Protein AF-A0A3D9ZGA4-F1 (afdb_monomer)

Foldseek 3Di:
DDDDDDDDDDDDDDDDDDDDDDDPDDDPDDPPDDDPDDQDAAELDEEEDEPPDFAQLSSLVVLQVCLVVLGWYKYKYWYADPVGFIKIWMWTAHSNSKIKIWIQCCRPPPDPVFIKIKIFADWDDDPSGDTDGPDIDDIDTDPDDPDPPDDPDDDDDDPDPDPDPPPPPDDDDDDDDD

Structure (mmCIF, N/CA/C/O backbone):
data_AF-A0A3D9ZGA4-F1
#
_entry.id   AF-A0A3D9ZGA4-F1
#
loop_
_atom_site.group_PDB
_atom_site.id
_atom_site.type_symbol
_atom_site.label_atom_id
_atom_site.label_alt_id
_atom_site.label_comp_id
_atom_site.label_asym_id
_atom_site.label_entity_id
_atom_site.label_seq_id
_atom_site.pdbx_PDB_ins_code
_atom_site.Cartn_x
_atom_site.Cartn_y
_atom_site.Cartn_z
_atom_site.occupancy
_atom_site.B_iso_or_equiv
_atom_site.auth_seq_id
_atom_site.auth_comp_id
_atom_site.auth_asym_id
_atom_site.auth_atom_id
_atom_site.pdbx_PDB_model_num
ATOM 1 N N . MET A 1 1 ? 43.693 -78.712 39.255 1.00 42.22 1 MET A N 1
ATOM 2 C CA . MET A 1 1 ? 44.056 -78.994 40.659 1.00 42.22 1 MET A CA 1
ATOM 3 C C . MET A 1 1 ? 43.233 -78.054 41.524 1.00 42.22 1 MET A C 1
ATOM 5 O O . MET A 1 1 ? 43.336 -76.850 41.346 1.00 42.22 1 MET A O 1
ATOM 9 N N . ARG A 1 2 ? 42.317 -78.601 42.332 1.00 57.28 2 ARG A N 1
ATOM 10 C CA . ARG A 1 2 ? 41.551 -77.849 43.341 1.00 57.28 2 ARG A CA 1
ATOM 11 C C . ARG A 1 2 ? 42.511 -77.490 44.474 1.00 57.28 2 ARG A C 1
ATOM 13 O O . ARG A 1 2 ? 43.323 -78.345 44.807 1.00 57.28 2 ARG A O 1
ATOM 20 N N . ASN A 1 3 ? 42.380 -76.312 45.078 1.00 50.69 3 ASN A N 1
ATOM 21 C CA . ASN A 1 3 ? 42.566 -76.195 46.522 1.00 50.69 3 ASN A CA 1
ATOM 22 C C . ASN A 1 3 ? 41.856 -74.966 47.099 1.00 50.69 3 ASN A C 1
ATOM 24 O O . ASN A 1 3 ? 41.925 -73.863 46.566 1.00 50.69 3 ASN A O 1
ATOM 28 N N . ASN A 1 4 ? 41.134 -75.261 48.176 1.00 54.12 4 ASN A N 1
ATOM 29 C CA . ASN A 1 4 ? 40.278 -74.421 49.001 1.00 54.12 4 ASN A CA 1
ATOM 30 C C . ASN A 1 4 ? 41.095 -73.600 50.010 1.00 54.12 4 ASN A C 1
ATOM 32 O O . ASN A 1 4 ? 42.203 -73.999 50.362 1.00 54.12 4 ASN A O 1
ATOM 36 N N . GLY A 1 5 ? 40.474 -72.586 50.619 1.00 46.22 5 GLY A N 1
ATOM 37 C CA . GLY A 1 5 ? 40.903 -72.126 51.944 1.00 46.22 5 GLY A CA 1
ATOM 38 C C . GLY A 1 5 ? 40.262 -70.824 52.411 1.00 46.22 5 GLY A C 1
ATOM 39 O O . GLY A 1 5 ? 40.732 -69.755 52.059 1.00 46.22 5 GLY A O 1
ATOM 40 N N . LEU A 1 6 ? 39.197 -70.951 53.206 1.00 59.72 6 LEU A N 1
ATOM 41 C CA . LEU A 1 6 ? 38.520 -69.911 53.995 1.00 59.72 6 LEU A CA 1
ATOM 42 C C . LEU A 1 6 ? 39.425 -69.238 55.048 1.00 59.72 6 LEU A C 1
ATOM 44 O O . LEU A 1 6 ? 40.444 -69.816 55.413 1.00 59.72 6 LEU A O 1
ATOM 48 N N . ILE A 1 7 ? 38.912 -68.119 55.603 1.00 52.59 7 ILE A N 1
ATOM 49 C CA . ILE A 1 7 ? 39.097 -67.486 56.946 1.00 52.59 7 ILE A CA 1
ATOM 50 C C . ILE A 1 7 ? 39.429 -65.988 56.757 1.00 52.59 7 ILE A C 1
ATOM 52 O O . ILE A 1 7 ? 40.242 -65.666 55.906 1.00 52.59 7 ILE A O 1
ATOM 56 N N . ALA A 1 8 ? 38.983 -64.986 57.520 1.00 49.53 8 ALA A N 1
ATOM 57 C CA . ALA A 1 8 ? 37.839 -64.655 58.375 1.00 49.53 8 ALA A CA 1
ATOM 58 C C . ALA A 1 8 ? 38.119 -63.213 58.889 1.00 49.53 8 ALA A C 1
ATOM 60 O O . ALA A 1 8 ? 39.276 -62.879 59.111 1.00 49.53 8 ALA A O 1
ATOM 61 N N . LEU A 1 9 ? 37.063 -62.411 59.102 1.00 47.88 9 LEU A N 1
ATOM 62 C CA . LEU A 1 9 ? 36.910 -61.321 60.096 1.00 47.88 9 LEU A CA 1
ATOM 63 C C . LEU A 1 9 ? 38.008 -60.238 60.270 1.00 47.88 9 LEU A C 1
ATOM 65 O O . LEU A 1 9 ? 39.064 -60.514 60.820 1.00 47.88 9 LEU A O 1
ATOM 69 N N . ALA A 1 10 ? 37.648 -58.963 60.048 1.00 52.59 10 ALA A N 1
ATOM 70 C CA . ALA A 1 10 ? 37.695 -57.916 61.089 1.00 52.59 10 ALA A CA 1
ATOM 71 C C . ALA A 1 10 ? 37.085 -56.590 60.593 1.00 52.59 10 ALA A C 1
ATOM 73 O O . ALA A 1 10 ? 37.318 -56.151 59.472 1.00 52.59 10 ALA A O 1
ATOM 74 N N . ALA A 1 11 ? 36.279 -55.983 61.461 1.00 54.19 11 ALA A N 1
ATOM 75 C CA . ALA A 1 11 ? 35.487 -54.782 61.248 1.00 54.19 11 ALA A CA 1
ATOM 76 C C . ALA A 1 11 ? 36.265 -53.487 61.532 1.00 54.19 11 ALA A C 1
ATOM 78 O O . ALA A 1 11 ? 37.069 -53.446 62.461 1.00 54.19 11 ALA A O 1
ATOM 79 N N . THR A 1 12 ? 35.902 -52.400 60.848 1.00 56.81 12 THR A N 1
ATOM 80 C CA . THR A 1 12 ? 36.126 -51.029 61.332 1.00 56.81 12 THR A CA 1
ATOM 81 C C . THR A 1 12 ? 34.950 -50.131 60.945 1.00 56.81 12 THR A C 1
ATOM 83 O O . THR A 1 12 ? 34.710 -49.843 59.776 1.00 56.81 12 THR A O 1
ATOM 86 N N . LEU A 1 13 ? 34.199 -49.720 61.972 1.00 55.62 13 LEU A N 1
ATOM 87 C CA . LEU A 1 13 ? 33.177 -48.676 61.938 1.00 55.62 13 LEU A CA 1
ATOM 88 C C . LEU A 1 13 ? 33.815 -47.327 61.570 1.00 55.62 13 LEU A C 1
ATOM 90 O O . LEU A 1 13 ? 34.738 -46.883 62.249 1.00 55.62 13 LEU A O 1
ATOM 94 N N . LEU A 1 14 ? 33.244 -46.630 60.588 1.00 56.72 14 LEU A N 1
ATOM 95 C CA . LEU A 1 14 ? 33.418 -45.190 60.400 1.00 56.72 14 LEU A CA 1
ATOM 96 C C . LEU A 1 14 ? 32.040 -44.531 60.480 1.00 56.72 14 LEU A C 1
ATOM 98 O O . LEU A 1 14 ? 31.197 -44.698 59.602 1.00 56.72 14 LEU A O 1
ATOM 102 N N . LEU A 1 15 ? 31.817 -43.816 61.584 1.00 56.78 15 LEU A N 1
ATOM 103 C CA . LEU A 1 15 ? 30.693 -42.906 61.755 1.00 56.78 15 LEU A CA 1
ATOM 104 C C . LEU A 1 15 ? 30.882 -41.714 60.808 1.00 56.78 15 LEU A C 1
ATOM 106 O O . LEU A 1 15 ? 31.794 -40.914 61.004 1.00 56.78 15 LEU A O 1
ATOM 110 N N . ALA A 1 16 ? 29.993 -41.562 59.830 1.00 58.22 16 ALA A N 1
ATOM 111 C CA . ALA A 1 16 ? 29.790 -40.306 59.118 1.00 58.22 16 ALA A CA 1
ATOM 112 C C . ALA A 1 16 ? 28.296 -39.972 59.186 1.00 58.22 16 ALA A C 1
ATOM 114 O O . ALA A 1 16 ? 27.458 -40.692 58.647 1.00 58.22 16 ALA A O 1
ATOM 115 N N . GLY A 1 17 ? 27.971 -38.928 59.950 1.00 48.16 17 GLY A N 1
ATOM 116 C CA . GLY A 1 17 ? 26.606 -38.486 60.198 1.00 48.16 17 GLY A CA 1
ATOM 117 C C . GLY A 1 17 ? 25.926 -38.000 58.922 1.00 48.16 17 GLY A C 1
ATOM 118 O O . GLY A 1 17 ? 26.464 -37.163 58.202 1.00 48.16 17 GLY A O 1
ATOM 119 N N . CYS A 1 18 ? 24.722 -38.504 58.665 1.00 53.72 18 CYS A N 1
ATOM 120 C CA . CYS A 1 18 ? 23.827 -37.931 57.672 1.00 53.72 18 CYS A CA 1
ATOM 121 C C . CYS A 1 18 ? 23.291 -36.604 58.216 1.00 53.72 18 CYS A C 1
ATOM 123 O O . CYS A 1 18 ? 22.431 -36.579 59.096 1.00 53.72 18 CYS A O 1
ATOM 125 N N . THR A 1 19 ? 23.802 -35.493 57.696 1.00 59.28 19 THR A N 1
ATOM 126 C CA . THR A 1 19 ? 23.125 -34.202 57.788 1.00 59.28 19 THR A CA 1
ATOM 127 C C . THR A 1 19 ? 21.797 -34.318 57.046 1.00 59.28 19 THR A C 1
ATOM 129 O O . THR A 1 19 ? 21.782 -34.593 55.848 1.00 59.28 19 THR A O 1
ATOM 132 N N . ALA A 1 20 ? 20.684 -34.154 57.760 1.00 58.41 20 ALA A N 1
ATOM 133 C CA . ALA A 1 20 ? 19.369 -34.039 57.149 1.00 58.41 20 ALA A CA 1
ATOM 134 C C . ALA A 1 20 ? 19.335 -32.757 56.307 1.00 58.41 20 ALA A C 1
ATOM 136 O O . ALA A 1 20 ? 19.412 -31.649 56.837 1.00 58.41 20 ALA A O 1
ATOM 137 N N . GLU A 1 21 ? 19.276 -32.926 54.991 1.00 61.91 21 GLU A N 1
ATOM 138 C CA . GLU A 1 21 ? 19.128 -31.837 54.036 1.00 61.91 21 GLU A CA 1
ATOM 139 C C . GLU A 1 21 ? 17.708 -31.255 54.166 1.00 61.91 21 GLU A C 1
ATOM 141 O O . GLU A 1 21 ? 16.731 -32.013 54.126 1.00 61.91 21 GLU A O 1
ATOM 146 N N . PRO A 1 22 ? 17.547 -29.938 54.389 1.00 56.59 22 PRO A N 1
ATOM 147 C CA . PRO A 1 22 ? 16.227 -29.336 54.474 1.00 56.59 22 PRO A CA 1
ATOM 148 C C . PRO A 1 22 ? 15.544 -29.417 53.107 1.00 56.59 22 PRO A C 1
ATOM 150 O O . PRO A 1 22 ? 16.042 -28.884 52.117 1.00 56.59 22 PRO A O 1
ATOM 153 N N . ILE A 1 23 ? 14.387 -30.082 53.069 1.00 64.50 23 ILE A N 1
ATOM 154 C CA . ILE A 1 23 ? 13.515 -30.168 51.895 1.00 64.50 23 ILE A CA 1
ATOM 155 C C . ILE A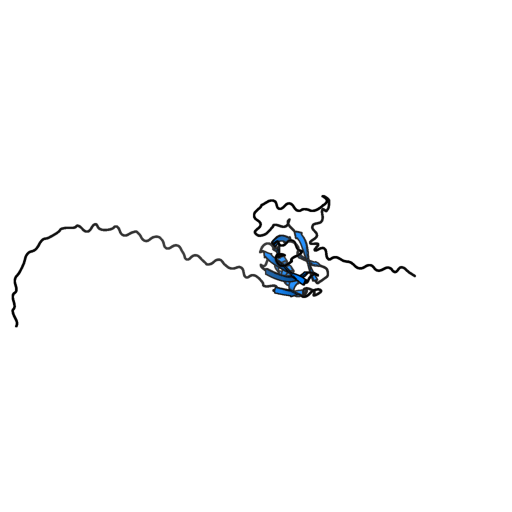 1 23 ? 13.193 -28.734 51.446 1.00 64.50 23 ILE A C 1
ATOM 157 O O . ILE A 1 23 ? 12.584 -27.989 52.222 1.00 64.50 23 ILE A O 1
ATOM 161 N N . PRO A 1 24 ? 13.572 -28.312 50.227 1.00 58.59 24 PRO A N 1
ATOM 162 C CA . PRO A 1 24 ? 13.150 -27.020 49.719 1.00 58.59 24 PRO A CA 1
ATOM 163 C C . PRO A 1 24 ? 11.626 -27.026 49.596 1.00 58.59 24 PRO A C 1
ATOM 165 O O . PRO A 1 24 ? 11.042 -27.872 48.917 1.00 58.59 24 PRO A O 1
ATOM 168 N N . ALA A 1 25 ? 10.982 -26.081 50.282 1.00 64.19 25 ALA A N 1
ATOM 169 C CA . ALA A 1 25 ? 9.557 -25.833 50.147 1.00 64.19 25 ALA A CA 1
ATOM 170 C C . ALA A 1 25 ? 9.216 -25.657 48.660 1.00 64.19 25 ALA A C 1
ATOM 172 O O . ALA A 1 25 ? 9.874 -24.892 47.948 1.00 64.19 25 ALA A O 1
ATOM 173 N N . ALA A 1 26 ? 8.206 -26.398 48.202 1.00 62.38 26 ALA A N 1
ATOM 174 C CA . ALA A 1 26 ? 7.720 -26.348 46.834 1.00 62.38 26 ALA A CA 1
ATOM 175 C C . ALA A 1 26 ? 7.457 -24.890 46.428 1.00 62.38 26 ALA A C 1
ATOM 177 O O . ALA A 1 26 ? 6.671 -24.177 47.055 1.00 62.38 26 ALA A O 1
ATOM 178 N N . ARG A 1 27 ? 8.161 -24.441 45.386 1.00 62.16 27 ARG A N 1
ATOM 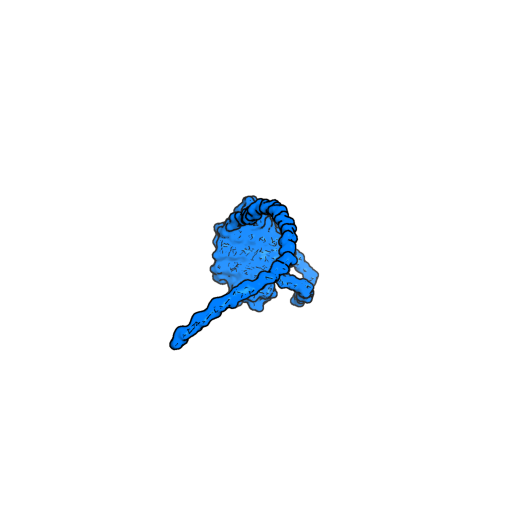179 C CA . ARG A 1 27 ? 7.965 -23.124 44.782 1.00 62.16 27 ARG A CA 1
ATOM 180 C C . ARG A 1 27 ? 6.538 -23.090 44.206 1.00 62.16 27 ARG A C 1
ATOM 182 O O . ARG A 1 27 ? 6.174 -24.057 43.536 1.00 62.16 27 ARG A O 1
ATOM 189 N N . PRO A 1 28 ? 5.735 -22.036 44.444 1.00 57.97 28 PRO A N 1
ATOM 190 C CA . PRO A 1 28 ? 4.410 -21.920 43.848 1.00 57.97 28 PRO A CA 1
ATOM 191 C C . PRO A 1 28 ? 4.510 -22.103 42.334 1.00 57.97 28 PRO A C 1
ATOM 193 O O . PRO A 1 28 ? 5.257 -21.382 41.669 1.00 57.97 28 PRO A O 1
ATOM 196 N N . THR A 1 29 ? 3.805 -23.100 41.801 1.00 61.06 29 THR A N 1
ATOM 197 C CA . THR A 1 29 ? 3.655 -23.300 40.362 1.00 61.06 29 THR A CA 1
ATOM 198 C C . THR A 1 29 ? 3.028 -22.033 39.795 1.00 61.06 29 THR A C 1
ATOM 200 O O . THR A 1 29 ? 1.887 -21.709 40.120 1.00 61.06 29 THR A O 1
ATOM 203 N N . ALA A 1 30 ? 3.795 -21.283 39.002 1.00 67.31 30 ALA A N 1
ATOM 204 C CA . ALA A 1 30 ? 3.248 -20.170 38.244 1.00 67.31 30 ALA A CA 1
ATOM 205 C C . ALA A 1 30 ? 2.094 -20.705 37.374 1.00 67.31 30 ALA A C 1
ATOM 207 O O . ALA A 1 30 ? 2.234 -21.799 36.813 1.00 67.31 30 ALA A O 1
ATOM 208 N N . PRO A 1 31 ? 0.956 -19.992 37.289 1.00 67.81 31 PRO A N 1
ATOM 209 C CA . PRO A 1 31 ? -0.125 -20.391 36.402 1.00 67.81 31 PRO A CA 1
ATOM 210 C C . PRO A 1 31 ? 0.412 -20.536 34.968 1.00 67.81 31 PRO A C 1
ATOM 212 O O . PRO A 1 31 ? 1.363 -19.835 34.609 1.00 67.81 31 PRO A O 1
ATOM 215 N N . PRO A 1 32 ? -0.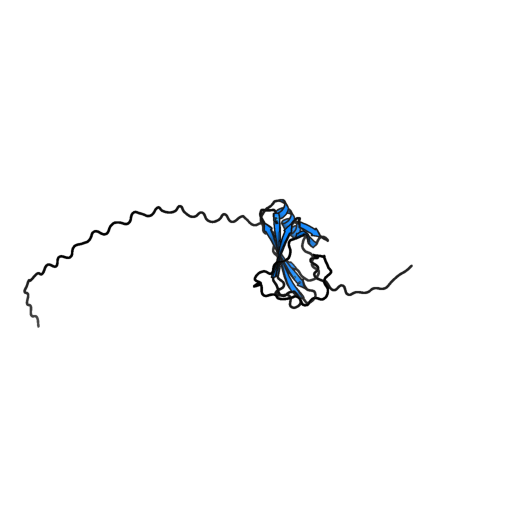152 -21.450 34.158 1.00 66.25 32 PRO A N 1
ATOM 216 C CA . PRO A 1 32 ? 0.253 -21.607 32.768 1.00 66.25 32 PRO A CA 1
ATOM 217 C C . PRO A 1 32 ? 0.181 -20.247 32.074 1.00 66.25 32 PRO A C 1
ATOM 219 O O . PRO A 1 32 ? -0.866 -19.604 32.108 1.00 66.25 32 PRO A O 1
ATOM 222 N N . SER A 1 33 ? 1.288 -19.795 31.483 1.00 69.38 33 SER A N 1
ATOM 223 C CA . SER A 1 33 ? 1.274 -18.613 30.627 1.00 69.38 33 SER A CA 1
ATOM 224 C C . SER A 1 33 ? 0.301 -18.880 29.484 1.00 69.38 33 SER A C 1
ATOM 226 O O . SER A 1 33 ? 0.556 -19.759 28.659 1.00 69.38 33 SER A O 1
ATOM 228 N N . GLU A 1 34 ? -0.824 -18.168 29.453 1.00 69.06 34 GLU A N 1
ATOM 229 C CA . GLU A 1 34 ? -1.706 -18.189 28.291 1.00 69.06 34 GLU A CA 1
ATOM 230 C C . GLU A 1 34 ? -0.894 -17.735 27.068 1.00 69.06 34 GLU A C 1
ATOM 232 O O . GLU A 1 34 ? -0.180 -16.726 27.150 1.00 69.06 34 GLU A O 1
ATOM 237 N N . PRO A 1 35 ? -0.927 -18.486 25.952 1.00 65.06 35 PRO A N 1
ATOM 238 C CA . PRO A 1 35 ? -0.294 -18.032 24.727 1.00 65.06 35 PRO A CA 1
ATOM 239 C C . PRO A 1 35 ? -0.932 -16.697 24.310 1.00 65.06 35 PRO A C 1
ATOM 241 O O . PRO A 1 35 ? -2.138 -16.518 24.505 1.00 65.06 35 PRO A O 1
ATOM 244 N N . PRO A 1 36 ? -0.154 -15.752 23.754 1.00 64.69 36 PRO A N 1
ATOM 245 C CA . PRO A 1 36 ? -0.704 -14.507 23.238 1.00 64.69 36 PRO A CA 1
ATOM 246 C C . PRO A 1 36 ? -1.863 -14.812 22.289 1.00 64.69 36 PRO A C 1
ATOM 248 O O . PRO A 1 36 ? -1.728 -15.653 21.401 1.00 64.69 36 PRO A O 1
ATOM 251 N N . VAL A 1 37 ? -2.999 -14.143 22.481 1.00 62.00 37 VAL A N 1
ATOM 252 C CA . VAL A 1 37 ? -4.101 -14.193 21.519 1.00 62.00 37 VAL A CA 1
ATOM 253 C C . VAL A 1 37 ? -3.587 -13.549 20.236 1.00 62.00 37 VAL A C 1
ATOM 255 O O . VAL A 1 37 ? -3.445 -12.327 20.167 1.00 62.00 37 VAL A O 1
ATOM 258 N N . GLU A 1 38 ? -3.252 -14.365 19.238 1.00 65.25 38 GLU A N 1
ATOM 259 C CA . GLU A 1 38 ? -2.972 -13.865 17.898 1.00 65.25 38 GLU A CA 1
ATOM 260 C C . GLU A 1 38 ? -4.269 -13.256 17.367 1.00 65.25 38 GLU A C 1
ATOM 262 O O . GLU A 1 38 ? -5.274 -13.944 17.185 1.00 65.25 38 GLU A O 1
ATOM 267 N N . LEU A 1 39 ? -4.282 -11.932 17.201 1.00 71.50 39 LEU A N 1
ATOM 268 C CA . LEU A 1 39 ? -5.388 -11.265 16.532 1.00 71.50 39 LEU A CA 1
ATOM 269 C C . LEU A 1 39 ? -5.412 -11.760 15.088 1.00 71.50 39 LEU A C 1
ATOM 271 O O . LEU A 1 39 ? -4.449 -11.556 14.345 1.00 71.50 39 LEU A O 1
ATOM 275 N N . ASP A 1 40 ? -6.516 -12.403 14.717 1.00 88.69 40 ASP A N 1
ATOM 276 C CA . ASP A 1 40 ? -6.731 -12.901 13.365 1.00 88.69 40 ASP A CA 1
ATOM 277 C C . ASP A 1 40 ? -6.575 -11.736 12.374 1.00 88.69 40 ASP A C 1
ATOM 279 O O . ASP A 1 40 ? -7.298 -10.735 12.434 1.00 88.69 40 ASP A O 1
ATOM 283 N N . THR A 1 41 ? -5.540 -11.817 11.538 1.00 95.00 41 THR A N 1
ATOM 284 C CA . THR A 1 41 ? -5.191 -10.772 10.576 1.00 95.00 41 THR A CA 1
ATOM 285 C C . THR A 1 41 ? -5.809 -11.135 9.242 1.00 95.00 41 THR A C 1
ATOM 287 O O . THR A 1 41 ? -5.441 -12.133 8.628 1.00 95.00 41 THR A O 1
ATOM 290 N N . GLN A 1 42 ? -6.729 -10.300 8.770 1.00 96.94 42 GLN A N 1
ATOM 291 C CA . GLN A 1 42 ? -7.403 -10.503 7.498 1.00 96.94 42 GLN A CA 1
ATOM 292 C C . GLN A 1 42 ? -6.405 -10.400 6.332 1.00 96.94 42 GLN A C 1
ATOM 294 O O . GLN A 1 42 ? -5.780 -9.363 6.111 1.00 96.94 42 GLN A O 1
ATOM 299 N N . ASP A 1 43 ? -6.276 -11.461 5.543 1.00 97.69 43 ASP A N 1
ATOM 300 C CA . ASP A 1 43 ? -5.450 -11.439 4.337 1.00 97.69 43 ASP A CA 1
ATOM 301 C C . ASP A 1 43 ? -6.224 -10.803 3.170 1.00 97.69 43 ASP A C 1
ATOM 303 O O . ASP A 1 43 ? -7.206 -11.359 2.673 1.00 97.69 43 ASP A O 1
ATOM 307 N N . CYS A 1 44 ? -5.795 -9.617 2.740 1.00 98.06 44 CYS A N 1
ATOM 308 C CA . CYS A 1 44 ? -6.306 -8.941 1.546 1.00 98.06 44 CYS A CA 1
ATOM 309 C C . CYS A 1 44 ? -5.585 -9.385 0.265 1.00 98.06 44 CYS A C 1
ATOM 311 O O . CYS A 1 44 ? -5.995 -8.997 -0.832 1.00 98.06 44 CYS A O 1
ATOM 313 N N . GLY A 1 45 ? -4.543 -10.209 0.386 1.00 97.81 45 GLY A N 1
ATOM 314 C CA . GLY A 1 45 ? -3.873 -10.889 -0.710 1.00 97.81 45 GLY A CA 1
ATOM 315 C C . GLY A 1 45 ? -2.428 -10.453 -0.943 1.00 97.81 45 GLY A C 1
ATOM 316 O O . GLY A 1 45 ? -1.902 -9.497 -0.366 1.00 97.81 45 GLY A O 1
ATOM 317 N N . ALA A 1 46 ? -1.792 -11.165 -1.871 1.00 98.19 46 ALA A N 1
ATOM 318 C CA . ALA A 1 46 ? -0.468 -10.867 -2.393 1.00 98.19 46 ALA A CA 1
ATOM 319 C C . ALA A 1 46 ? -0.505 -10.886 -3.926 1.00 98.19 46 ALA A C 1
ATOM 321 O O . ALA A 1 46 ? -0.946 -11.862 -4.534 1.00 98.19 46 ALA A O 1
ATOM 322 N N . LEU A 1 47 ? -0.058 -9.800 -4.553 1.00 97.69 47 LEU A N 1
ATOM 323 C CA . LEU A 1 47 ? -0.124 -9.606 -5.999 1.00 97.69 47 LEU A CA 1
ATOM 324 C C . LEU A 1 47 ? 1.271 -9.395 -6.578 1.00 97.69 47 LEU A C 1
ATOM 326 O O . LEU A 1 47 ? 2.015 -8.532 -6.120 1.00 97.69 47 LEU A O 1
ATOM 330 N N . SER A 1 48 ? 1.595 -10.126 -7.640 1.00 97.56 48 SER A N 1
ATOM 331 C CA . SER A 1 48 ? 2.738 -9.836 -8.508 1.00 97.56 48 SER A CA 1
ATOM 332 C C . SER A 1 48 ? 2.207 -9.376 -9.856 1.00 97.56 48 SER A C 1
ATOM 334 O O . SER A 1 48 ? 1.628 -10.158 -10.609 1.00 97.56 48 SER A O 1
ATOM 336 N N . LEU A 1 49 ? 2.358 -8.087 -10.131 1.00 96.25 49 LEU A N 1
ATOM 337 C CA . LEU A 1 49 ? 1.818 -7.439 -11.317 1.00 96.25 49 LEU A CA 1
ATOM 338 C C . LEU A 1 49 ? 2.895 -7.297 -12.390 1.00 96.25 49 LEU A C 1
ATOM 340 O O . LEU A 1 49 ? 4.086 -7.216 -12.096 1.00 96.25 49 LEU A O 1
ATOM 344 N N . ARG A 1 50 ? 2.469 -7.228 -13.647 1.00 95.50 50 ARG A N 1
ATOM 345 C CA . ARG A 1 50 ? 3.310 -6.817 -14.778 1.00 95.50 50 ARG A CA 1
ATOM 346 C C . ARG A 1 50 ? 3.239 -5.305 -14.980 1.00 95.50 50 ARG A C 1
ATOM 348 O O . ARG A 1 50 ? 2.345 -4.640 -14.460 1.00 95.50 50 ARG A O 1
ATOM 355 N N . LEU A 1 51 ? 4.161 -4.768 -15.778 1.00 91.50 51 LEU A N 1
ATOM 356 C CA . LEU A 1 51 ? 4.134 -3.360 -16.165 1.00 91.50 51 LEU A CA 1
ATOM 357 C C . LEU A 1 51 ? 2.787 -3.021 -16.829 1.00 91.50 51 LEU A C 1
ATOM 359 O O . LEU A 1 51 ? 2.320 -3.757 -17.699 1.00 91.50 51 LEU A O 1
ATOM 363 N N . GLY A 1 52 ? 2.153 -1.935 -16.381 1.00 89.44 52 GLY A N 1
ATOM 364 C CA . GLY A 1 52 ? 0.843 -1.490 -16.870 1.00 89.44 52 GLY A CA 1
ATOM 365 C C . GLY A 1 52 ? -0.361 -2.299 -16.371 1.00 89.44 52 GLY A C 1
ATOM 366 O O . GLY A 1 52 ? -1.484 -1.999 -16.768 1.00 89.44 52 GLY A O 1
ATOM 367 N N . GLN A 1 53 ? -0.174 -3.311 -15.515 1.00 92.69 53 GLN A N 1
ATOM 368 C CA . GLN A 1 53 ? -1.305 -3.983 -14.873 1.00 92.69 53 GLN A CA 1
ATOM 369 C C . GLN A 1 53 ? -1.826 -3.186 -13.678 1.00 92.69 53 GLN A C 1
ATOM 371 O O . GLN A 1 53 ? -1.064 -2.725 -12.827 1.00 92.69 53 GLN A O 1
ATOM 376 N N . ASN A 1 54 ? -3.151 -3.110 -13.594 1.00 93.44 54 ASN A N 1
ATOM 377 C CA . ASN A 1 54 ? -3.858 -2.462 -12.501 1.00 93.44 54 ASN A CA 1
ATOM 378 C C . ASN A 1 54 ? -4.070 -3.425 -11.331 1.00 93.44 54 ASN A C 1
ATOM 380 O O . ASN A 1 54 ? -4.250 -4.632 -11.519 1.00 93.44 54 ASN A O 1
ATOM 384 N N . VAL A 1 55 ? -4.092 -2.875 -10.118 1.00 94.62 55 VAL A N 1
ATOM 385 C CA . VAL A 1 55 ? -4.484 -3.625 -8.923 1.00 94.62 55 VAL A CA 1
ATOM 386 C C . VAL A 1 55 ? -6.003 -3.835 -8.959 1.00 94.62 55 VAL A C 1
ATOM 388 O O . VAL A 1 55 ? -6.725 -2.863 -9.177 1.00 94.62 55 VAL A O 1
ATOM 391 N N . PRO A 1 56 ? -6.524 -5.056 -8.733 1.00 94.62 56 PRO A N 1
ATOM 392 C CA . PRO A 1 56 ? -7.965 -5.272 -8.654 1.00 94.62 56 PRO A CA 1
ATOM 393 C C . PRO A 1 56 ? -8.598 -4.426 -7.543 1.00 94.62 56 PRO A C 1
ATOM 395 O O . PRO A 1 56 ? -8.154 -4.475 -6.394 1.00 94.62 56 PRO A O 1
ATOM 398 N N . ALA A 1 57 ? -9.677 -3.705 -7.860 1.00 93.62 57 ALA A N 1
ATOM 399 C CA . ALA A 1 57 ? -10.354 -2.822 -6.906 1.00 93.62 57 ALA A CA 1
ATOM 400 C C . ALA A 1 57 ? -10.814 -3.554 -5.632 1.00 93.62 57 ALA A C 1
ATOM 402 O O . ALA A 1 57 ? -10.734 -2.998 -4.542 1.00 93.62 57 ALA A O 1
ATOM 403 N N . SER A 1 58 ? -11.217 -4.826 -5.737 1.00 94.62 58 SER A N 1
ATOM 404 C CA . SER A 1 58 ? -11.625 -5.645 -4.586 1.00 94.62 58 SER A CA 1
ATOM 405 C C . SER A 1 58 ? -10.510 -5.841 -3.555 1.00 94.62 58 SER A C 1
ATOM 407 O O . SER A 1 58 ? -10.777 -5.898 -2.357 1.00 94.62 58 SER A O 1
ATOM 409 N N . VAL A 1 59 ? -9.256 -5.920 -4.007 1.00 97.00 59 VAL A N 1
ATOM 410 C CA . VAL A 1 59 ? -8.085 -6.076 -3.137 1.00 97.00 59 VAL A CA 1
ATOM 411 C C . VAL A 1 59 ? -7.797 -4.776 -2.384 1.00 97.00 59 VAL A C 1
ATOM 413 O O . VAL A 1 59 ? -7.503 -4.799 -1.190 1.00 97.00 59 VAL A O 1
ATOM 416 N N . LEU A 1 60 ? -7.948 -3.629 -3.054 1.00 97.00 60 LEU A N 1
ATOM 417 C CA . LEU A 1 60 ? -7.810 -2.316 -2.419 1.00 97.00 60 LEU A CA 1
ATOM 418 C C . LEU A 1 60 ? -8.951 -2.051 -1.430 1.00 97.00 60 LEU A C 1
ATOM 420 O O . LEU A 1 60 ? -8.709 -1.580 -0.318 1.00 97.00 60 LEU A O 1
ATOM 424 N N . GLN A 1 61 ? -10.180 -2.411 -1.810 1.00 97.62 61 GLN A N 1
ATOM 425 C CA . GLN A 1 61 ? -11.359 -2.250 -0.966 1.00 97.62 61 GLN A CA 1
ATOM 426 C C . GLN A 1 61 ? -11.245 -3.059 0.327 1.00 97.62 61 GLN A C 1
ATOM 428 O O . GLN A 1 61 ? -11.613 -2.558 1.381 1.00 97.62 61 GLN A O 1
ATOM 433 N N . CYS A 1 62 ? -10.648 -4.254 0.281 1.00 98.31 62 CYS A N 1
ATOM 434 C CA . CYS A 1 62 ? -10.371 -5.039 1.484 1.00 98.31 62 CYS A CA 1
ATOM 435 C C . CYS A 1 62 ? -9.561 -4.251 2.530 1.00 98.31 62 CYS A C 1
ATOM 437 O O . CYS A 1 62 ? -9.913 -4.257 3.709 1.00 98.31 62 CYS A O 1
ATOM 439 N N . VAL A 1 63 ? -8.518 -3.523 2.108 1.00 98.38 63 VAL A N 1
ATOM 440 C CA . VAL A 1 63 ? -7.699 -2.693 3.012 1.00 98.38 63 VAL A CA 1
ATOM 441 C C . VAL A 1 63 ? -8.507 -1.519 3.562 1.00 98.38 63 VAL A C 1
ATOM 443 O O . VAL A 1 63 ? -8.418 -1.216 4.752 1.00 98.38 63 VAL A O 1
ATOM 446 N N . ILE A 1 64 ? -9.312 -0.873 2.716 1.00 98.44 64 ILE A N 1
ATOM 447 C CA . ILE A 1 64 ? -10.168 0.255 3.109 1.00 98.44 64 ILE A CA 1
ATOM 448 C C . ILE A 1 64 ? -11.207 -0.191 4.144 1.00 98.44 64 ILE A C 1
ATOM 450 O O . ILE A 1 64 ? -11.341 0.438 5.195 1.00 98.44 64 ILE A O 1
ATOM 454 N N . ASP A 1 65 ? -11.893 -1.302 3.885 1.00 98.50 65 ASP A N 1
ATOM 455 C CA . ASP A 1 65 ? -12.909 -1.861 4.775 1.00 98.50 65 ASP A CA 1
ATOM 456 C C . ASP A 1 65 ? -12.296 -2.310 6.103 1.00 98.50 65 ASP A C 1
ATOM 458 O O . ASP A 1 65 ? -12.864 -2.056 7.167 1.00 98.50 65 ASP A O 1
ATOM 462 N N . ALA A 1 66 ? -11.120 -2.944 6.063 1.00 98.38 66 ALA A N 1
ATOM 463 C CA . ALA A 1 66 ? -10.390 -3.336 7.263 1.00 98.38 66 ALA A CA 1
ATOM 464 C C . ALA A 1 66 ? -9.980 -2.120 8.104 1.00 98.38 66 ALA A C 1
ATOM 466 O O . ALA A 1 66 ? -10.202 -2.118 9.316 1.00 98.38 66 ALA A O 1
ATOM 467 N N . ALA A 1 67 ? -9.463 -1.059 7.475 1.00 98.31 67 ALA A N 1
ATOM 468 C CA . ALA A 1 67 ? -9.099 0.180 8.161 1.00 98.31 67 ALA A CA 1
ATOM 469 C C . ALA A 1 67 ? -10.323 0.868 8.784 1.00 98.31 67 ALA A C 1
ATOM 471 O O . ALA A 1 67 ? -10.291 1.245 9.958 1.00 98.31 67 ALA A O 1
ATOM 472 N N . GLY A 1 68 ? -11.430 0.965 8.039 1.00 98.19 68 GLY A N 1
ATOM 473 C CA . GLY A 1 68 ? -12.692 1.516 8.538 1.00 98.19 68 GLY A CA 1
ATOM 474 C C . GLY A 1 68 ? -13.281 0.706 9.697 1.00 98.19 68 GLY A C 1
ATOM 475 O O . GLY A 1 68 ? -13.792 1.278 10.660 1.00 98.19 68 GLY A O 1
ATOM 476 N N . ALA A 1 69 ? -13.152 -0.621 9.643 1.00 98.00 69 ALA A N 1
ATOM 477 C CA . ALA A 1 69 ? -13.600 -1.532 10.692 1.00 98.00 69 ALA A CA 1
ATOM 478 C C . ALA A 1 69 ? -12.587 -1.724 11.833 1.00 98.00 69 ALA A C 1
ATOM 480 O O . ALA A 1 69 ? -12.887 -2.458 12.775 1.00 98.00 69 ALA A O 1
ATOM 481 N N . ARG A 1 70 ? -11.403 -1.095 11.756 1.00 97.50 70 ARG A N 1
ATOM 482 C CA . ARG A 1 70 ? -10.294 -1.266 12.709 1.00 97.50 70 ARG A CA 1
ATOM 483 C C . ARG A 1 70 ? -9.912 -2.732 12.935 1.00 97.50 70 ARG A C 1
ATOM 485 O O . ARG A 1 70 ? -9.615 -3.153 14.053 1.00 97.50 70 ARG A O 1
ATOM 492 N N . ARG A 1 71 ? -9.949 -3.520 11.862 1.00 97.44 71 ARG A N 1
ATOM 493 C CA . ARG A 1 71 ? -9.543 -4.925 11.872 1.00 97.44 71 ARG A CA 1
ATOM 494 C C . ARG A 1 71 ? -8.130 -5.054 11.314 1.00 97.44 71 ARG A C 1
ATOM 496 O O . ARG A 1 71 ? -7.869 -4.477 10.257 1.00 97.44 71 ARG A O 1
ATOM 503 N N . PRO A 1 72 ? -7.240 -5.815 11.973 1.00 98.00 72 PRO A N 1
ATOM 504 C CA . PRO A 1 72 ? -5.939 -6.119 11.407 1.00 98.00 72 PRO A CA 1
ATOM 505 C C . PRO A 1 72 ? -6.080 -6.761 10.032 1.00 98.00 72 PRO A C 1
ATOM 507 O O . PRO A 1 72 ? -6.881 -7.678 9.855 1.00 98.00 72 PRO A O 1
ATOM 510 N N . ALA A 1 73 ? -5.315 -6.272 9.061 1.00 98.44 73 ALA A N 1
ATOM 511 C CA . ALA A 1 73 ? -5.313 -6.812 7.709 1.00 98.44 73 ALA A CA 1
ATOM 512 C C . ALA A 1 73 ? -3.972 -6.602 7.010 1.00 98.44 73 ALA A C 1
ATOM 514 O O . ALA A 1 73 ? -3.209 -5.710 7.388 1.00 98.44 73 ALA A O 1
ATOM 515 N N . ARG A 1 74 ? -3.689 -7.389 5.969 1.00 98.50 74 ARG A N 1
ATOM 516 C CA . ARG A 1 74 ? -2.439 -7.292 5.207 1.00 98.50 74 ARG A CA 1
ATOM 517 C C . ARG A 1 74 ? -2.664 -7.383 3.704 1.00 98.50 74 ARG A C 1
ATOM 519 O O . ARG A 1 74 ? -3.422 -8.224 3.245 1.00 98.50 74 ARG A O 1
ATOM 526 N N . LEU A 1 75 ? -1.954 -6.553 2.946 1.00 98.56 75 LEU A N 1
ATOM 527 C CA . LEU A 1 75 ? -1.857 -6.615 1.487 1.00 98.56 75 LEU A CA 1
ATOM 528 C C . LEU A 1 75 ? -0.395 -6.464 1.064 1.00 98.56 75 LEU A C 1
ATOM 530 O O . LEU A 1 75 ? 0.322 -5.622 1.603 1.00 98.56 75 LEU A O 1
ATOM 534 N N . VAL A 1 76 ? 0.046 -7.242 0.079 1.00 98.56 76 VAL A N 1
ATOM 535 C CA . VAL A 1 76 ? 1.363 -7.098 -0.558 1.00 98.56 76 VAL A CA 1
ATOM 536 C C . VAL A 1 76 ? 1.202 -6.936 -2.063 1.00 98.56 76 VAL A C 1
ATOM 538 O O . VAL A 1 76 ? 0.489 -7.704 -2.703 1.00 98.56 76 VAL A O 1
ATOM 541 N N . ILE A 1 77 ? 1.883 -5.954 -2.645 1.00 97.94 77 ILE A N 1
ATOM 542 C CA . ILE A 1 77 ? 1.891 -5.715 -4.088 1.00 97.94 77 ILE A CA 1
ATOM 543 C C . ILE A 1 77 ? 3.334 -5.576 -4.553 1.00 97.94 77 ILE A C 1
ATOM 545 O O . ILE A 1 77 ? 4.036 -4.661 -4.134 1.00 97.94 77 ILE A O 1
ATOM 549 N N . THR A 1 78 ? 3.752 -6.438 -5.468 1.00 97.88 78 THR A N 1
ATOM 550 C CA . THR A 1 78 ? 5.024 -6.337 -6.182 1.00 97.88 78 THR A CA 1
ATOM 551 C C . THR A 1 78 ? 4.759 -5.901 -7.617 1.00 97.88 78 THR A C 1
ATOM 553 O O . THR A 1 78 ? 3.916 -6.485 -8.306 1.00 97.88 78 THR A O 1
ATOM 556 N N . ARG A 1 79 ? 5.477 -4.876 -8.077 1.00 95.31 79 ARG A N 1
ATOM 557 C CA . ARG A 1 79 ? 5.399 -4.336 -9.441 1.00 95.31 79 ARG A CA 1
ATOM 558 C C . ARG A 1 79 ? 6.806 -4.129 -10.002 1.00 95.31 79 ARG A C 1
ATOM 560 O O . ARG A 1 79 ? 7.698 -3.791 -9.230 1.00 95.31 79 ARG A O 1
ATOM 567 N N . PRO A 1 80 ? 7.020 -4.308 -11.313 1.00 95.81 80 PRO A N 1
ATOM 568 C CA . PRO A 1 80 ? 8.254 -3.880 -11.949 1.00 95.81 80 PRO A CA 1
ATOM 569 C C . PRO A 1 80 ? 8.276 -2.355 -12.116 1.00 95.81 80 PRO A C 1
ATOM 571 O O . PRO A 1 80 ? 7.229 -1.731 -12.322 1.00 95.81 80 PRO A O 1
ATOM 574 N N . THR A 1 81 ? 9.470 -1.771 -12.087 1.00 91.62 81 THR A N 1
ATOM 575 C CA . THR A 1 81 ? 9.749 -0.442 -12.634 1.00 91.62 81 THR A CA 1
ATOM 576 C C . THR A 1 81 ? 9.683 -0.466 -14.164 1.00 91.62 81 THR A C 1
ATOM 578 O O . THR A 1 81 ? 9.446 -1.508 -14.786 1.00 91.62 81 THR A O 1
ATOM 581 N N . VAL A 1 82 ? 9.908 0.687 -14.800 1.00 90.56 82 VAL A N 1
ATOM 582 C CA . VAL A 1 82 ? 9.973 0.788 -16.267 1.00 90.56 82 VAL A CA 1
ATOM 583 C C . VAL A 1 82 ? 11.147 -0.029 -16.824 1.00 90.56 82 VAL A C 1
ATOM 585 O O . VA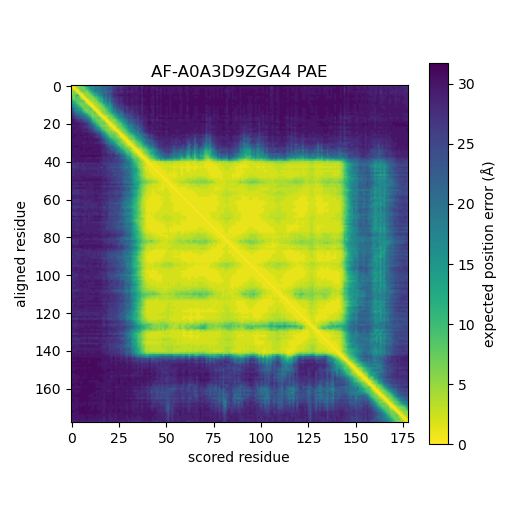L A 1 82 ? 11.015 -0.660 -17.871 1.00 90.56 82 VAL A O 1
ATOM 588 N N . GLU A 1 83 ? 12.264 -0.084 -16.099 1.00 91.38 83 GLU A N 1
ATOM 589 C CA . GLU A 1 83 ? 13.458 -0.877 -16.416 1.00 91.38 83 GLU A CA 1
ATOM 590 C C . GLU A 1 83 ? 13.271 -2.378 -16.137 1.00 91.38 83 GLU A C 1
ATOM 592 O O . GLU A 1 83 ? 14.112 -3.190 -16.528 1.00 91.38 83 GLU A O 1
ATOM 597 N N . GLY A 1 84 ? 12.165 -2.750 -15.483 1.00 93.12 84 GLY A N 1
ATOM 598 C CA . GLY A 1 84 ? 11.794 -4.129 -15.179 1.00 93.12 84 GLY A CA 1
ATOM 599 C C . GLY A 1 84 ? 12.211 -4.619 -13.793 1.00 93.12 84 GLY A C 1
ATOM 600 O O . GLY A 1 84 ? 11.930 -5.774 -13.466 1.00 93.12 84 GLY A O 1
ATOM 601 N N . ASP A 1 85 ? 12.843 -3.778 -12.975 1.00 94.00 85 ASP A N 1
ATOM 602 C CA . ASP A 1 85 ? 13.290 -4.184 -11.646 1.00 94.00 85 ASP A CA 1
ATOM 603 C C . ASP A 1 85 ? 12.099 -4.220 -10.669 1.00 94.00 85 ASP A C 1
ATOM 605 O O . ASP A 1 85 ? 11.257 -3.324 -10.686 1.00 94.00 85 ASP A O 1
ATOM 609 N N . PRO A 1 86 ? 11.949 -5.251 -9.825 1.00 94.50 86 PRO A N 1
ATOM 610 C CA . PRO A 1 86 ? 10.798 -5.346 -8.940 1.00 94.50 86 PRO A CA 1
ATOM 611 C C . PRO A 1 86 ? 10.942 -4.427 -7.721 1.00 94.50 86 PRO A C 1
ATOM 613 O O . PRO A 1 86 ? 11.976 -4.412 -7.056 1.00 94.50 86 PRO A O 1
ATOM 616 N N . PHE A 1 87 ? 9.851 -3.766 -7.344 1.00 94.00 87 PHE A N 1
ATOM 617 C CA . PHE A 1 87 ? 9.691 -3.128 -6.039 1.00 94.00 87 PHE A CA 1
ATOM 618 C C . PHE A 1 87 ? 8.403 -3.624 -5.374 1.00 94.00 87 PHE A C 1
ATOM 620 O O . PHE A 1 87 ? 7.423 -3.964 -6.048 1.00 94.00 87 PHE A O 1
ATOM 627 N N . THR A 1 88 ? 8.407 -3.713 -4.044 1.00 97.62 88 THR A N 1
ATOM 628 C CA . THR A 1 88 ? 7.274 -4.250 -3.276 1.00 97.62 88 THR A CA 1
ATOM 629 C C . THR A 1 88 ? 6.724 -3.202 -2.325 1.00 97.62 88 THR A C 1
ATOM 631 O O . THR A 1 88 ? 7.471 -2.613 -1.555 1.00 97.62 88 THR A O 1
ATOM 634 N N . THR A 1 89 ? 5.411 -3.005 -2.329 1.00 97.69 89 THR A N 1
ATOM 635 C CA . THR A 1 89 ? 4.702 -2.216 -1.320 1.00 97.69 89 THR A CA 1
ATOM 636 C C . THR A 1 89 ? 3.811 -3.143 -0.506 1.00 97.69 89 THR A C 1
ATOM 638 O O . THR A 1 89 ? 2.992 -3.871 -1.068 1.00 9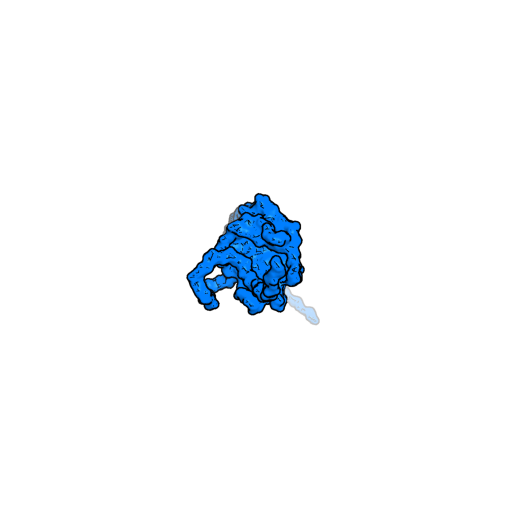7.69 89 THR A O 1
ATOM 641 N N . SER A 1 90 ? 3.948 -3.125 0.817 1.00 98.25 90 SER A N 1
ATOM 642 C CA . SER A 1 90 ? 3.032 -3.811 1.726 1.00 98.25 90 SER A CA 1
ATOM 643 C C . SER A 1 90 ? 2.232 -2.825 2.560 1.00 98.25 90 SER A C 1
ATOM 645 O O . SER A 1 90 ? 2.784 -1.843 3.052 1.00 98.25 90 SER A O 1
ATOM 647 N N . TYR A 1 91 ? 0.960 -3.144 2.760 1.00 98.56 91 TYR A N 1
ATOM 648 C CA . TYR A 1 91 ? 0.023 -2.416 3.600 1.00 98.56 91 TYR A CA 1
ATOM 649 C C . TYR A 1 91 ? -0.360 -3.316 4.772 1.00 98.56 91 TYR A C 1
ATOM 651 O O . TYR A 1 91 ? -0.824 -4.436 4.552 1.00 98.56 91 TYR A O 1
ATOM 659 N N . ALA A 1 92 ? -0.168 -2.845 5.999 1.00 98.50 92 ALA A N 1
ATOM 660 C CA . ALA A 1 92 ? -0.621 -3.529 7.204 1.00 98.50 92 ALA A CA 1
ATOM 661 C C . ALA A 1 92 ? -1.563 -2.611 7.985 1.00 98.50 92 ALA A C 1
ATOM 663 O O . ALA A 1 92 ? -1.174 -1.532 8.424 1.00 98.50 92 ALA A O 1
ATOM 664 N N . VAL A 1 93 ? -2.816 -3.028 8.131 1.00 98.56 93 VAL A N 1
ATOM 665 C CA . VAL A 1 93 ? -3.823 -2.309 8.911 1.00 98.56 93 VAL A CA 1
ATOM 666 C C . VAL A 1 93 ? -3.668 -2.689 10.379 1.00 98.56 93 VAL A C 1
ATOM 668 O O . VAL A 1 93 ? -3.613 -3.873 10.708 1.00 98.56 93 VAL A O 1
ATOM 671 N N . ALA A 1 94 ? -3.610 -1.694 11.259 1.00 97.38 94 ALA A N 1
ATOM 672 C CA . ALA A 1 94 ? -3.571 -1.873 12.705 1.00 97.38 94 ALA A CA 1
ATOM 673 C C . ALA A 1 94 ? -4.972 -1.764 13.338 1.00 97.38 94 ALA A C 1
ATOM 675 O O . ALA A 1 94 ? -5.931 -1.289 12.728 1.00 97.38 94 ALA A O 1
ATOM 676 N N . VAL A 1 95 ? -5.088 -2.162 14.610 1.00 96.62 95 VAL A N 1
ATOM 677 C CA . VAL A 1 95 ? -6.343 -2.109 15.395 1.00 96.62 95 VAL A CA 1
ATOM 678 C C . VAL A 1 95 ? -6.856 -0.691 15.679 1.00 96.62 95 VAL A C 1
ATOM 680 O O . VAL A 1 95 ? -7.965 -0.520 16.178 1.00 96.62 95 VAL A O 1
ATOM 683 N N . ASP A 1 96 ? -6.072 0.346 15.392 1.00 96.25 96 ASP A N 1
ATOM 684 C CA . ASP A 1 96 ? -6.514 1.742 15.457 1.00 96.25 96 ASP A CA 1
ATOM 685 C C . ASP A 1 96 ? -7.022 2.266 14.097 1.00 96.25 96 ASP A C 1
ATOM 687 O O . ASP A 1 96 ? -7.472 3.409 14.004 1.00 96.25 96 ASP A O 1
ATOM 691 N N . GLY A 1 97 ? -6.995 1.422 13.057 1.00 97.31 97 GLY A N 1
ATOM 692 C CA . GLY A 1 97 ? -7.385 1.751 11.686 1.00 97.31 97 GLY A CA 1
ATOM 693 C C . GLY A 1 97 ? -6.305 2.481 10.883 1.00 97.31 97 GLY A C 1
ATOM 694 O O . GLY A 1 97 ? -6.551 2.844 9.730 1.00 97.31 97 GLY A O 1
ATOM 695 N N . ARG A 1 98 ? -5.114 2.713 11.452 1.00 98.31 98 ARG A N 1
ATOM 696 C CA . ARG A 1 98 ? -3.972 3.227 10.686 1.00 98.31 98 ARG A CA 1
ATOM 697 C C . ARG A 1 98 ? -3.374 2.126 9.824 1.00 98.31 98 ARG A C 1
ATOM 699 O O . ARG A 1 98 ? -3.484 0.941 10.132 1.00 98.31 98 ARG A O 1
ATOM 706 N N . VAL A 1 99 ? -2.733 2.540 8.738 1.00 98.56 99 VAL A N 1
ATOM 707 C CA . VAL A 1 99 ? -2.103 1.644 7.771 1.00 98.56 99 VAL A CA 1
ATOM 708 C C . VAL A 1 99 ? -0.608 1.903 7.769 1.00 98.56 99 VAL A C 1
ATOM 710 O O . VAL A 1 99 ? -0.166 2.991 7.405 1.00 98.56 99 VAL A O 1
ATOM 713 N N . GLU A 1 100 ? 0.172 0.910 8.167 1.00 98.62 100 GLU A N 1
ATOM 714 C CA . GLU A 1 100 ? 1.606 0.900 7.920 1.00 98.62 100 GLU A CA 1
ATOM 715 C C . GLU A 1 100 ? 1.841 0.592 6.439 1.00 98.62 100 GLU A C 1
ATOM 717 O O . GLU A 1 100 ? 1.432 -0.456 5.934 1.00 98.62 100 GLU A O 1
ATOM 722 N N . VAL A 1 101 ? 2.488 1.519 5.741 1.00 98.38 101 VAL A N 1
ATOM 723 C CA . VAL A 1 101 ? 2.902 1.369 4.348 1.00 98.38 101 VAL A CA 1
ATOM 724 C C . VAL A 1 101 ? 4.406 1.160 4.344 1.00 98.38 101 VAL A C 1
ATOM 726 O O . VAL A 1 101 ? 5.154 2.040 4.763 1.00 98.38 101 VAL A O 1
ATOM 729 N N . THR A 1 102 ? 4.845 -0.004 3.876 1.00 98.19 102 THR A N 1
ATOM 730 C CA . THR A 1 102 ? 6.267 -0.322 3.726 1.00 98.19 102 THR A CA 1
ATOM 731 C C . THR A 1 102 ? 6.593 -0.510 2.254 1.00 98.19 102 THR A C 1
ATOM 733 O O . THR A 1 102 ? 5.999 -1.366 1.599 1.00 98.19 102 THR A O 1
ATOM 736 N N . THR A 1 103 ? 7.547 0.264 1.749 1.00 97.00 103 THR A N 1
ATOM 737 C CA . THR A 1 103 ? 8.078 0.162 0.388 1.00 97.00 103 THR A CA 1
ATOM 738 C C . THR A 1 103 ? 9.473 -0.442 0.448 1.00 97.00 103 THR A C 1
ATOM 740 O O . THR A 1 103 ? 10.380 0.139 1.035 1.00 97.00 103 THR A O 1
ATOM 743 N N . ASP A 1 104 ? 9.646 -1.609 -0.161 1.00 96.75 104 ASP A N 1
ATOM 744 C CA . ASP A 1 104 ? 10.925 -2.288 -0.331 1.00 96.75 104 ASP A CA 1
ATOM 745 C C . ASP A 1 104 ? 11.414 -2.099 -1.770 1.00 96.75 104 ASP A C 1
ATOM 747 O O . ASP A 1 104 ? 10.890 -2.710 -2.710 1.00 96.75 104 ASP A O 1
ATOM 751 N N . ALA A 1 105 ? 12.416 -1.235 -1.920 1.00 95.69 105 ALA A N 1
ATOM 752 C CA . ALA A 1 105 ? 13.070 -0.921 -3.185 1.00 95.69 105 ALA A CA 1
ATOM 753 C C . ALA A 1 105 ? 14.467 -1.557 -3.288 1.00 95.69 105 ALA A C 1
ATOM 755 O O . ALA A 1 105 ? 15.259 -1.168 -4.139 1.00 95.69 105 ALA A O 1
ATOM 756 N N . ARG A 1 106 ? 14.813 -2.540 -2.442 1.00 95.44 106 ARG A N 1
ATOM 757 C CA . ARG A 1 106 ? 16.156 -3.160 -2.463 1.00 95.44 106 ARG A CA 1
ATOM 758 C C . ARG A 1 106 ? 16.468 -3.913 -3.755 1.00 95.44 106 ARG A C 1
ATOM 760 O O . ARG A 1 106 ? 17.636 -4.108 -4.075 1.00 95.44 106 ARG A O 1
ATOM 767 N N . ALA A 1 107 ? 15.436 -4.382 -4.451 1.00 93.88 107 ALA A N 1
ATOM 768 C CA . ALA A 1 107 ? 15.573 -5.078 -5.726 1.00 93.88 107 ALA A CA 1
ATOM 769 C C . ALA A 1 107 ? 15.469 -4.139 -6.944 1.00 93.88 107 ALA A C 1
ATOM 771 O O . ALA A 1 107 ? 15.720 -4.588 -8.060 1.00 93.88 107 ALA A O 1
ATOM 772 N N . ASP A 1 108 ? 15.162 -2.856 -6.727 1.00 92.81 108 ASP A N 1
ATOM 773 C CA . ASP A 1 108 ? 15.194 -1.806 -7.741 1.00 92.81 108 ASP A CA 1
ATOM 774 C C . ASP A 1 108 ? 16.606 -1.216 -7.819 1.00 92.81 108 ASP A C 1
ATOM 776 O O . ASP A 1 108 ? 17.073 -0.561 -6.885 1.00 92.81 108 ASP A O 1
ATOM 780 N N . ARG A 1 109 ? 17.315 -1.464 -8.928 1.00 91.69 109 ARG A N 1
ATOM 781 C CA . ARG A 1 109 ? 18.723 -1.054 -9.070 1.00 91.69 109 ARG A CA 1
ATOM 782 C C . ARG A 1 109 ? 18.885 0.452 -9.233 1.00 91.69 109 ARG A C 1
ATOM 784 O O . ARG A 1 109 ? 19.989 0.953 -9.018 1.00 91.69 109 ARG A O 1
ATOM 791 N N . PHE A 1 110 ? 17.827 1.149 -9.635 1.00 88.19 110 PHE A N 1
ATOM 792 C CA . PHE A 1 110 ? 17.831 2.595 -9.858 1.00 88.19 110 PHE A CA 1
ATOM 793 C C . PHE A 1 110 ? 17.021 3.357 -8.799 1.00 88.19 110 PHE A C 1
ATOM 795 O O . PHE A 1 110 ? 17.065 4.587 -8.767 1.00 88.19 110 PHE A O 1
ATOM 802 N N . GLY A 1 111 ? 16.314 2.638 -7.924 1.00 86.50 111 GLY A N 1
ATOM 803 C CA . GLY A 1 111 ? 15.561 3.184 -6.800 1.00 86.50 111 GLY A CA 1
ATOM 804 C C . GLY A 1 111 ? 16.427 3.560 -5.598 1.00 86.50 111 GLY A C 1
ATOM 805 O O . GLY A 1 111 ? 17.655 3.633 -5.660 1.00 86.50 111 GLY A O 1
ATOM 806 N N . SER A 1 112 ? 15.780 3.782 -4.450 1.00 89.00 112 SER A N 1
ATOM 807 C CA . SER A 1 112 ? 16.485 4.155 -3.214 1.00 89.00 112 SER A CA 1
ATOM 808 C C . SER A 1 112 ? 17.408 3.048 -2.692 1.00 89.00 112 SER A C 1
ATOM 810 O O . SER A 1 112 ? 18.312 3.320 -1.899 1.00 89.00 112 SER A O 1
ATOM 812 N N . GLY A 1 113 ? 17.176 1.793 -3.096 1.00 93.19 113 GLY A N 1
ATOM 813 C CA . GLY A 1 113 ? 17.864 0.626 -2.547 1.00 93.19 113 GLY A CA 1
ATOM 814 C C . GLY A 1 113 ? 17.566 0.397 -1.061 1.00 93.19 113 GLY A C 1
ATOM 815 O O . GLY A 1 113 ? 18.273 -0.369 -0.405 1.00 93.19 113 GLY A O 1
ATOM 816 N N . GLN A 1 114 ? 16.552 1.074 -0.514 1.00 95.06 114 GLN A N 1
ATOM 817 C CA . GLN A 1 114 ? 16.180 1.024 0.895 1.00 95.06 114 GLN A CA 1
ATOM 818 C C . GLN A 1 114 ? 14.807 0.387 1.094 1.00 95.06 114 GLN A C 1
ATOM 820 O O . GLN A 1 114 ? 14.037 0.169 0.157 1.00 95.06 114 GLN A O 1
ATOM 825 N N . VAL A 1 115 ? 14.510 0.112 2.361 1.00 96.38 115 VAL A N 1
ATOM 826 C CA . VAL A 1 115 ? 13.155 -0.161 2.823 1.00 96.38 115 VAL A CA 1
ATOM 827 C C . VAL A 1 115 ? 12.679 1.058 3.599 1.00 96.38 115 VAL A C 1
ATOM 829 O O . VAL A 1 115 ? 13.307 1.454 4.579 1.00 96.38 115 VAL A O 1
ATOM 832 N N . GLU A 1 116 ? 11.577 1.647 3.164 1.00 96.38 116 GLU A N 1
ATOM 833 C CA . GLU A 1 116 ? 10.969 2.825 3.776 1.00 96.38 116 GLU A CA 1
ATOM 834 C C . GLU A 1 116 ? 9.623 2.450 4.381 1.00 96.38 116 GLU A C 1
ATOM 836 O O . GLU A 1 116 ? 8.846 1.722 3.765 1.00 96.38 116 GLU A O 1
ATOM 841 N N . ARG A 1 117 ? 9.335 2.958 5.578 1.00 97.50 117 ARG A N 1
ATOM 842 C CA . ARG A 1 117 ? 8.072 2.729 6.281 1.00 97.50 117 ARG A CA 1
ATOM 843 C C . ARG A 1 117 ? 7.422 4.046 6.677 1.00 97.50 117 ARG A C 1
ATOM 845 O O . ARG A 1 117 ? 8.094 4.961 7.147 1.00 97.50 117 ARG A O 1
ATOM 852 N N . GLN A 1 118 ? 6.108 4.117 6.521 1.00 97.94 118 GLN A N 1
ATOM 853 C CA . GLN A 1 118 ? 5.268 5.235 6.946 1.00 97.94 118 GLN A CA 1
ATOM 854 C C . GLN A 1 118 ? 4.007 4.720 7.630 1.00 97.94 118 GLN A C 1
ATOM 856 O O . GLN A 1 118 ? 3.510 3.643 7.304 1.00 97.94 118 GLN A O 1
ATOM 861 N N . THR A 1 119 ? 3.446 5.531 8.522 1.00 98.25 119 THR A N 1
ATOM 862 C CA . THR A 1 119 ? 2.122 5.292 9.100 1.00 98.25 119 THR A CA 1
ATOM 863 C C . THR A 1 119 ? 1.129 6.269 8.491 1.00 98.25 119 THR A C 1
ATOM 865 O O . THR A 1 119 ? 1.275 7.485 8.629 1.00 98.25 119 THR A O 1
ATOM 868 N N . CYS A 1 120 ? 0.098 5.739 7.843 1.00 98.56 120 CYS A N 1
ATOM 869 C CA . CYS A 1 120 ? -0.897 6.496 7.096 1.00 98.56 120 CYS A CA 1
ATOM 870 C C . CYS A 1 120 ? -2.318 6.306 7.647 1.00 98.56 120 CYS A C 1
ATOM 872 O O . CYS A 1 120 ? -2.600 5.373 8.402 1.00 98.56 120 CYS A O 1
ATOM 874 N N . ALA A 1 121 ? -3.230 7.208 7.284 1.00 97.88 121 ALA A N 1
ATOM 875 C CA . ALA A 1 121 ? -4.639 7.158 7.668 1.00 97.88 121 ALA A CA 1
ATOM 876 C C . ALA A 1 121 ? -5.556 7.678 6.552 1.00 97.88 121 ALA A C 1
ATOM 878 O O . ALA A 1 121 ? -5.137 8.463 5.699 1.00 97.88 121 ALA A O 1
ATOM 879 N N . GLY A 1 122 ? -6.818 7.244 6.592 1.00 96.69 122 GLY A N 1
ATOM 880 C CA . GLY A 1 122 ? -7.836 7.586 5.597 1.00 96.69 122 GLY A CA 1
ATOM 881 C C . GLY A 1 122 ? -7.527 7.017 4.210 1.00 96.69 122 GLY A C 1
ATOM 882 O O . GLY A 1 122 ? -7.356 7.815 3.290 1.00 96.69 122 GLY A O 1
ATOM 883 N N . PRO A 1 123 ? -7.398 5.680 4.061 1.00 97.94 123 PRO A N 1
ATOM 884 C CA . PRO A 1 123 ? -7.170 5.068 2.760 1.00 97.94 123 PRO A CA 1
ATOM 885 C C . PRO A 1 123 ? -8.367 5.285 1.829 1.00 97.94 123 PRO A C 1
ATOM 887 O O . PRO A 1 123 ? -9.516 5.073 2.219 1.00 97.94 123 PRO A O 1
ATOM 890 N N . THR A 1 124 ? -8.091 5.651 0.584 1.00 96.56 124 TH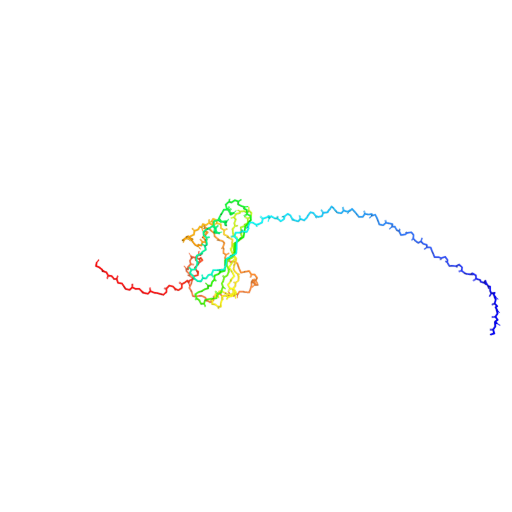R A N 1
ATOM 891 C CA . THR A 1 124 ? -9.068 5.723 -0.509 1.00 96.56 124 THR A CA 1
ATOM 892 C C . THR A 1 124 ? -8.469 5.121 -1.773 1.00 96.56 124 THR A C 1
ATOM 894 O O . THR A 1 124 ? -7.248 5.049 -1.919 1.00 96.56 124 THR A O 1
ATOM 897 N N . VAL A 1 125 ? -9.316 4.688 -2.707 1.00 93.50 125 VAL A N 1
ATOM 898 C CA . VAL A 1 125 ? -8.852 4.329 -4.050 1.00 93.50 125 VAL A CA 1
ATOM 899 C C . VAL A 1 125 ? -8.613 5.612 -4.843 1.00 93.50 125 VAL A C 1
ATOM 901 O O . VAL A 1 125 ? -9.461 6.503 -4.848 1.00 93.50 125 VAL A O 1
ATOM 904 N N . GLN A 1 126 ? -7.466 5.701 -5.507 1.00 87.62 126 GLN A N 1
ATOM 905 C CA . GLN A 1 126 ? -7.154 6.752 -6.466 1.00 87.62 126 GLN A CA 1
ATOM 906 C C . GLN A 1 126 ? -6.956 6.134 -7.855 1.00 87.62 126 GLN A C 1
ATOM 908 O O . GLN A 1 126 ? -6.358 5.062 -7.996 1.00 87.62 126 GLN A O 1
ATOM 913 N N . ASP A 1 127 ? -7.534 6.815 -8.848 1.00 85.31 127 ASP A N 1
ATOM 914 C CA . ASP A 1 127 ? -7.550 6.450 -10.269 1.00 85.31 127 ASP A CA 1
ATOM 915 C C . ASP A 1 127 ? -7.983 4.990 -10.533 1.00 85.31 127 ASP A C 1
ATOM 917 O O . ASP A 1 127 ? -7.645 4.388 -11.540 1.00 85.31 127 ASP A O 1
ATOM 921 N N . ASP A 1 128 ? -8.778 4.412 -9.626 1.00 80.94 128 ASP A N 1
ATOM 922 C CA . ASP A 1 128 ? -9.285 3.031 -9.645 1.00 80.94 128 ASP A CA 1
ATOM 923 C C . ASP A 1 128 ? -8.236 1.911 -9.514 1.00 80.94 128 ASP A C 1
ATOM 925 O O . ASP A 1 128 ? -8.575 0.732 -9.646 1.00 80.94 128 ASP A O 1
ATOM 929 N N . HIS A 1 129 ? -6.968 2.226 -9.225 1.00 86.25 129 HIS A N 1
ATOM 930 C CA . HIS A 1 129 ? -5.912 1.202 -9.258 1.00 86.25 129 HIS A CA 1
ATOM 931 C C . HIS A 1 129 ? -4.762 1.356 -8.251 1.00 86.25 129 HIS A C 1
ATOM 933 O O . HIS A 1 129 ? -3.849 0.519 -8.239 1.00 86.25 129 HIS A O 1
ATOM 939 N N . TRP A 1 130 ? -4.806 2.336 -7.344 1.00 88.94 130 TRP A N 1
ATOM 940 C CA . TRP A 1 130 ? -3.907 2.365 -6.183 1.00 88.94 130 TRP A CA 1
ATOM 941 C C . TRP A 1 130 ? -4.559 2.961 -4.928 1.00 88.94 130 TRP A C 1
ATOM 943 O O . TRP A 1 130 ? -5.599 3.610 -4.996 1.00 88.94 130 TRP A O 1
ATOM 953 N N . LEU A 1 131 ? -3.947 2.722 -3.762 1.00 94.88 131 LEU A N 1
ATOM 954 C CA . LEU A 1 131 ? -4.347 3.364 -2.507 1.00 94.88 131 LEU A CA 1
ATOM 955 C C . LEU A 1 131 ? -3.698 4.741 -2.389 1.00 94.88 131 LEU A C 1
ATOM 957 O O . LEU A 1 131 ? -2.483 4.872 -2.544 1.00 94.88 131 LEU A O 1
ATOM 961 N N . SER A 1 132 ? -4.507 5.738 -2.055 1.00 95.00 132 SER A N 1
ATOM 962 C CA . SER A 1 132 ? -4.059 7.035 -1.556 1.00 95.00 132 SER A CA 1
ATOM 963 C C . SER A 1 132 ? -4.474 7.195 -0.095 1.00 95.00 132 SER A C 1
ATOM 965 O O . SER A 1 132 ? -5.339 6.467 0.392 1.00 95.00 132 SER A O 1
ATOM 967 N N . PHE A 1 133 ? -3.844 8.125 0.618 1.00 97.31 133 PHE A N 1
ATOM 968 C CA . PHE A 1 133 ? -4.099 8.355 2.037 1.00 97.31 133 PHE A CA 1
ATOM 969 C C . PHE A 1 133 ? -4.269 9.844 2.301 1.00 97.31 133 PHE A C 1
ATOM 971 O O . PHE A 1 133 ? -3.523 10.662 1.765 1.00 97.31 133 PHE A O 1
ATOM 978 N N . ALA A 1 134 ? -5.218 10.193 3.169 1.00 96.81 134 ALA A N 1
ATOM 979 C CA . ALA A 1 134 ? -5.444 11.579 3.571 1.00 96.81 134 ALA A CA 1
ATOM 980 C C . ALA A 1 134 ? -4.238 12.169 4.324 1.00 96.81 134 ALA A C 1
ATOM 982 O O . ALA A 1 134 ? -3.923 13.348 4.174 1.00 96.81 134 ALA A O 1
ATOM 983 N N . THR A 1 135 ? -3.563 11.352 5.138 1.00 96.81 135 THR 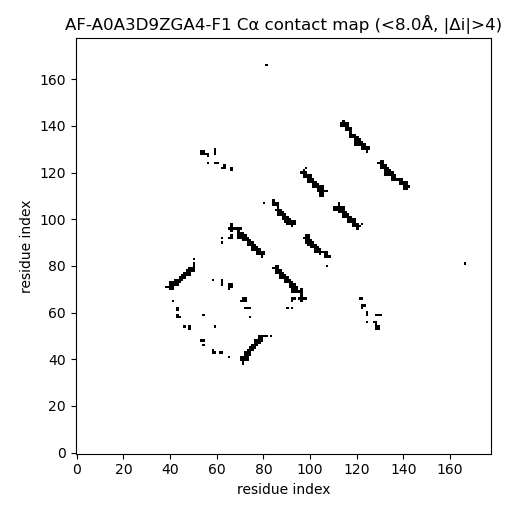A N 1
ATOM 984 C CA . THR A 1 135 ? -2.384 11.764 5.915 1.00 96.81 135 THR A CA 1
ATOM 985 C C . THR A 1 135 ? -1.397 10.615 6.061 1.00 96.81 135 THR A C 1
ATOM 987 O O . THR A 1 135 ? -1.826 9.491 6.327 1.00 96.81 135 THR A O 1
ATOM 990 N N . CYS A 1 136 ? -0.100 10.914 6.002 1.00 97.69 136 CYS A N 1
ATOM 991 C CA . CYS A 1 136 ? 0.989 9.991 6.320 1.00 97.69 136 CYS A CA 1
ATOM 992 C C . CYS A 1 136 ? 2.047 10.682 7.190 1.00 97.69 136 CYS A C 1
ATOM 994 O O . CYS A 1 136 ? 2.212 11.902 7.127 1.00 97.69 136 CYS A O 1
ATOM 996 N N . SER A 1 137 ? 2.758 9.899 8.001 1.00 97.25 137 SER A N 1
ATOM 997 C CA . SER A 1 137 ? 3.978 10.345 8.675 1.00 97.25 137 SER A CA 1
ATOM 998 C C . SER A 1 137 ? 5.122 10.555 7.678 1.00 97.25 137 SER A C 1
ATOM 1000 O O . SER A 1 137 ? 5.074 10.079 6.543 1.00 97.25 137 SER A O 1
ATOM 1002 N N . SER A 1 138 ? 6.200 11.197 8.131 1.00 95.12 138 SER A N 1
ATOM 1003 C CA . SER A 1 138 ? 7.479 11.146 7.419 1.00 95.12 138 SER A CA 1
ATOM 1004 C C . SER A 1 138 ? 7.960 9.691 7.270 1.00 95.12 138 SER A C 1
ATOM 1006 O O . SER A 1 138 ? 7.694 8.880 8.165 1.00 95.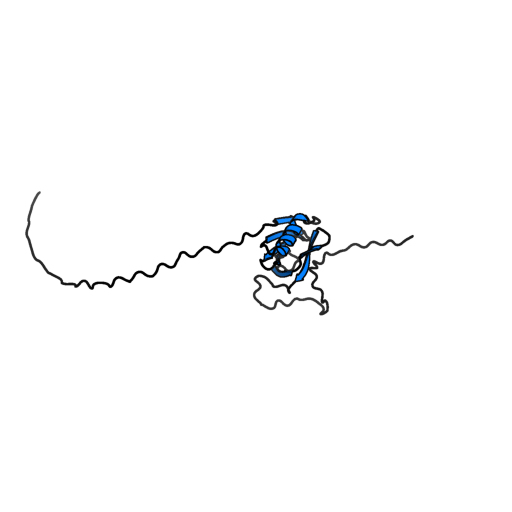12 138 SER A O 1
ATOM 1008 N N . PRO A 1 139 ? 8.655 9.349 6.168 1.00 93.88 139 PRO A N 1
ATOM 1009 C CA . PRO A 1 139 ? 9.243 8.027 5.987 1.00 93.88 139 PRO A CA 1
ATOM 1010 C C . PRO A 1 139 ? 10.392 7.769 6.957 1.00 93.88 139 PRO A C 1
ATOM 1012 O O . PRO A 1 139 ? 11.243 8.629 7.185 1.00 93.88 139 PRO A O 1
ATOM 1015 N N . GLU A 1 140 ? 10.435 6.544 7.468 1.00 94.44 140 GLU A N 1
ATOM 1016 C CA . GLU A 1 140 ? 11.529 5.997 8.261 1.00 94.44 140 GLU A CA 1
ATOM 1017 C C . GLU A 1 140 ? 12.246 4.894 7.481 1.00 94.44 140 GLU A C 1
ATOM 1019 O O . GLU A 1 140 ? 11.605 4.027 6.886 1.00 94.44 140 GLU A O 1
ATOM 1024 N N . LEU A 1 141 ? 13.579 4.875 7.530 1.00 94.75 141 LEU A N 1
ATOM 1025 C CA . LEU A 1 141 ? 14.363 3.777 6.967 1.00 94.75 141 LEU A CA 1
ATOM 1026 C C . LEU A 1 141 ? 14.293 2.553 7.883 1.00 94.75 141 LEU A C 1
ATOM 1028 O O . LEU A 1 141 ? 14.701 2.595 9.047 1.00 94.75 141 LEU A O 1
ATOM 1032 N N . VAL A 1 142 ? 13.822 1.431 7.350 1.00 92.06 142 VAL A N 1
ATOM 1033 C CA . VAL A 1 142 ? 13.752 0.167 8.083 1.00 92.06 142 VAL A CA 1
ATOM 1034 C C . VAL A 1 142 ? 15.128 -0.493 8.079 1.00 92.06 142 VAL A C 1
ATOM 1036 O O . VAL A 1 142 ? 15.666 -0.839 7.033 1.00 92.06 142 VAL A O 1
ATOM 1039 N N . GLY A 1 143 ? 15.710 -0.678 9.266 1.00 79.56 143 GLY A N 1
ATOM 1040 C CA . GLY A 1 143 ? 17.033 -1.295 9.418 1.00 79.56 143 GLY A CA 1
ATOM 1041 C C . GLY A 1 143 ? 18.213 -0.361 9.119 1.00 79.56 143 GLY A C 1
ATOM 1042 O O . GLY A 1 143 ? 19.363 -0.797 9.178 1.00 79.56 143 GLY A O 1
ATOM 1043 N N . GLY A 1 144 ? 17.956 0.923 8.847 1.00 60.38 144 GLY A N 1
ATOM 1044 C CA . GLY A 1 144 ? 18.995 1.940 8.729 1.00 60.38 144 GLY A CA 1
ATOM 1045 C C . GLY A 1 144 ? 19.598 2.262 10.095 1.00 60.38 144 GLY A C 1
ATOM 1046 O O . GLY A 1 144 ? 18.936 2.821 10.965 1.00 60.38 144 GLY A O 1
ATOM 1047 N N . ASN A 1 145 ? 20.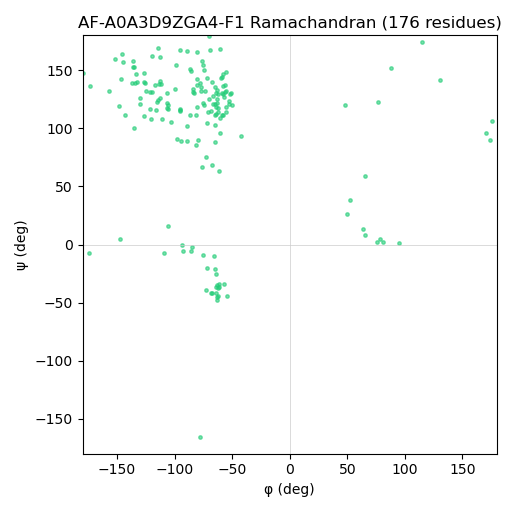876 1.943 10.295 1.00 46.97 145 ASN A N 1
ATOM 1048 C CA . ASN A 1 145 ? 21.645 2.533 11.386 1.00 46.97 145 ASN A CA 1
ATOM 1049 C C . ASN A 1 145 ? 21.779 4.031 11.058 1.00 46.97 145 ASN A C 1
ATOM 1051 O O . ASN A 1 145 ? 22.195 4.333 9.942 1.00 46.97 145 ASN A O 1
ATOM 1055 N N . HIS A 1 146 ? 21.430 4.947 11.973 1.00 44.69 146 HIS A N 1
ATOM 1056 C CA . HIS A 1 146 ? 21.502 6.414 11.805 1.00 44.69 146 HIS A CA 1
ATOM 1057 C C . HIS A 1 146 ? 22.940 6.921 11.548 1.00 44.69 146 HIS A C 1
ATOM 1059 O O . HIS A 1 146 ? 23.524 7.666 12.332 1.00 44.69 146 HIS A O 1
ATOM 1065 N N . ARG A 1 147 ? 23.562 6.516 10.447 1.00 46.28 147 ARG A N 1
ATOM 1066 C CA . ARG A 1 147 ? 24.724 7.184 9.885 1.00 46.28 147 ARG A CA 1
ATOM 1067 C C . ARG A 1 147 ? 24.151 8.108 8.837 1.00 46.28 147 ARG A C 1
ATOM 1069 O O . ARG A 1 147 ? 23.527 7.625 7.904 1.00 46.28 147 ARG A O 1
ATOM 1076 N N . ASN A 1 148 ? 24.307 9.411 9.053 1.00 42.56 148 ASN A N 1
ATOM 1077 C CA . ASN A 1 148 ? 23.960 10.471 8.114 1.00 42.56 148 ASN A CA 1
ATOM 1078 C C . ASN A 1 148 ? 24.396 10.093 6.691 1.00 42.56 148 ASN A C 1
ATOM 1080 O O . ASN A 1 148 ? 25.535 10.344 6.300 1.00 42.56 148 ASN A O 1
ATOM 1084 N N . VAL A 1 149 ? 23.499 9.489 5.919 1.00 46.97 149 VAL A N 1
ATOM 1085 C CA . VAL A 1 149 ? 23.623 9.422 4.471 1.00 46.97 149 VAL A CA 1
ATOM 1086 C C . VAL A 1 149 ? 22.928 10.683 3.998 1.00 46.97 149 VAL A C 1
ATOM 1088 O O . VAL A 1 149 ? 21.710 10.728 3.861 1.00 46.97 149 VAL A O 1
ATOM 1091 N N . GLY A 1 150 ? 23.705 11.760 3.893 1.00 37.31 150 GLY A N 1
ATOM 1092 C CA . GLY A 1 150 ? 23.230 12.982 3.268 1.00 37.31 150 GLY A CA 1
ATOM 1093 C C . GLY A 1 150 ? 22.777 12.656 1.851 1.00 37.31 150 GLY A C 1
ATOM 1094 O O . GLY A 1 150 ? 23.526 12.048 1.089 1.00 37.31 150 GLY A O 1
ATOM 1095 N N . CYS A 1 151 ? 21.553 13.039 1.507 1.00 35.59 151 CYS A N 1
ATOM 1096 C CA . CYS A 1 151 ? 21.103 13.025 0.125 1.00 35.59 151 CYS A CA 1
ATOM 1097 C C . CYS A 1 151 ? 21.967 14.016 -0.672 1.00 35.59 151 CYS A C 1
ATOM 1099 O O . CYS A 1 151 ? 22.003 15.194 -0.307 1.00 35.59 151 CYS A O 1
ATOM 1101 N N . PRO A 1 152 ? 22.629 13.620 -1.771 1.00 42.88 152 PRO A N 1
ATOM 1102 C CA . PRO A 1 152 ? 23.034 14.579 -2.779 1.00 42.88 152 PRO A CA 1
ATOM 1103 C C . PRO A 1 152 ? 21.796 14.868 -3.636 1.00 42.88 152 PRO A C 1
ATOM 1105 O O . PRO A 1 152 ? 21.520 14.169 -4.605 1.00 42.88 152 PRO A O 1
ATOM 1108 N N . GLY A 1 153 ? 21.010 15.865 -3.239 1.00 36.69 153 GLY A N 1
ATOM 1109 C CA . GLY A 1 153 ? 19.930 16.421 -4.055 1.00 36.69 153 GLY A CA 1
ATOM 1110 C C . GLY A 1 153 ? 20.095 17.938 -4.169 1.00 36.69 153 GLY A C 1
ATOM 1111 O O . GLY A 1 153 ? 20.477 18.561 -3.175 1.00 36.69 153 GLY A O 1
ATOM 1112 N N . PRO A 1 154 ? 19.851 18.548 -5.343 1.00 43.53 154 PRO A N 1
ATOM 1113 C CA . PRO A 1 154 ? 19.803 19.994 -5.469 1.00 43.53 154 PRO A CA 1
ATOM 1114 C C . PRO A 1 154 ? 18.440 20.542 -5.004 1.00 43.53 154 PRO A C 1
ATOM 1116 O O . PRO A 1 154 ? 17.393 19.955 -5.263 1.00 43.53 154 PRO A O 1
ATOM 1119 N N . ASP A 1 155 ? 18.522 21.700 -4.354 1.00 36.97 155 ASP A N 1
ATOM 1120 C CA . ASP A 1 155 ? 17.497 22.696 -4.019 1.00 36.97 155 ASP A CA 1
ATOM 1121 C C . ASP A 1 155 ? 16.489 22.472 -2.859 1.00 36.97 155 ASP A C 1
ATOM 1123 O O . ASP A 1 155 ? 15.683 21.538 -2.856 1.00 36.97 155 ASP A O 1
ATOM 1127 N N . PRO A 1 156 ? 16.454 23.404 -1.874 1.00 40.91 156 PRO A N 1
ATOM 1128 C CA . PRO A 1 156 ? 15.499 23.414 -0.773 1.00 40.91 156 PRO A CA 1
ATOM 1129 C C . PRO A 1 156 ? 14.242 24.204 -1.172 1.00 40.91 156 PRO A C 1
ATOM 1131 O O . PRO A 1 156 ? 14.238 25.433 -1.160 1.00 40.91 156 PRO A O 1
ATOM 1134 N N . GLY A 1 157 ? 13.150 23.520 -1.518 1.00 35.38 157 GLY A N 1
ATOM 1135 C CA . GLY A 1 157 ? 11.904 24.239 -1.821 1.00 35.38 157 GLY A CA 1
ATOM 1136 C C . GLY A 1 157 ? 10.631 23.438 -2.092 1.00 35.38 157 GLY A C 1
ATOM 1137 O O . GLY A 1 157 ? 9.565 24.042 -2.180 1.00 35.38 157 GLY A O 1
ATOM 1138 N N . ALA A 1 158 ? 10.671 22.108 -2.199 1.00 34.38 158 ALA A N 1
ATOM 1139 C CA . ALA A 1 158 ? 9.483 21.324 -2.544 1.00 34.38 158 ALA A CA 1
ATOM 1140 C C . ALA A 1 158 ? 8.792 20.726 -1.303 1.00 34.38 158 ALA A C 1
ATOM 1142 O O . ALA A 1 158 ? 9.064 19.601 -0.894 1.00 34.38 158 ALA A O 1
ATOM 1143 N N . ASN A 1 159 ? 7.841 21.467 -0.729 1.00 37.97 159 ASN A N 1
ATOM 1144 C CA . ASN A 1 159 ? 6.873 20.959 0.252 1.00 37.97 159 ASN A CA 1
ATOM 1145 C C . ASN A 1 159 ? 5.775 20.137 -0.461 1.00 37.97 159 ASN A C 1
ATOM 1147 O O . ASN A 1 159 ? 4.613 20.534 -0.537 1.00 37.97 159 ASN A O 1
ATOM 1151 N N . MET A 1 160 ? 6.154 18.991 -1.028 1.00 31.08 160 MET A N 1
ATOM 1152 C CA . MET A 1 160 ? 5.221 18.004 -1.571 1.00 31.08 160 MET A CA 1
ATOM 1153 C C . MET A 1 160 ? 5.647 16.600 -1.135 1.00 31.08 160 MET A C 1
ATOM 1155 O O . MET A 1 160 ? 6.511 15.990 -1.755 1.00 31.08 160 MET A O 1
ATOM 1159 N N . CYS A 1 161 ? 4.995 16.045 -0.109 1.00 33.25 161 CYS A N 1
ATOM 1160 C CA . CYS A 1 161 ? 4.945 14.592 0.076 1.00 33.25 161 CYS A CA 1
ATOM 1161 C C . CYS A 1 161 ? 4.009 14.012 -0.987 1.00 33.25 161 CYS A C 1
ATOM 1163 O O . CYS A 1 161 ? 2.857 13.680 -0.721 1.00 33.25 161 CYS A O 1
ATOM 1165 N N . ARG A 1 162 ? 4.492 13.939 -2.227 1.00 36.47 162 ARG A N 1
ATOM 1166 C CA . ARG A 1 162 ? 3.947 12.989 -3.187 1.00 36.47 162 ARG A CA 1
ATOM 1167 C C . ARG A 1 162 ? 4.662 11.672 -2.920 1.00 36.47 162 ARG A C 1
ATOM 1169 O O . ARG A 1 162 ? 5.889 11.647 -2.875 1.00 36.47 162 ARG A O 1
ATOM 1176 N N . VAL A 1 163 ? 3.922 10.570 -2.861 1.00 34.97 163 VAL A N 1
ATOM 1177 C CA . VAL A 1 163 ? 4.455 9.288 -3.341 1.00 34.97 163 VAL A CA 1
ATOM 1178 C C . VAL A 1 163 ? 4.594 9.443 -4.861 1.00 34.97 163 VAL A C 1
ATOM 1180 O O . VAL A 1 163 ? 3.801 8.937 -5.645 1.00 34.97 163 VAL A O 1
ATOM 1183 N N . SER A 1 164 ? 5.532 10.289 -5.285 1.00 32.31 164 SER A N 1
ATOM 1184 C CA . SER A 1 164 ? 5.917 10.454 -6.676 1.00 32.31 164 SER A CA 1
ATOM 1185 C C . SER A 1 164 ? 7.100 9.536 -6.887 1.00 32.31 164 SER A C 1
ATOM 1187 O O . SER A 1 164 ? 8.249 9.943 -6.761 1.00 32.31 164 SER A O 1
ATOM 1189 N N . LEU A 1 165 ? 6.800 8.295 -7.257 1.00 38.09 165 LEU A N 1
ATOM 1190 C CA . LEU A 1 165 ? 7.653 7.634 -8.226 1.00 38.09 165 LEU A CA 1
ATOM 1191 C C . LEU A 1 165 ? 7.580 8.517 -9.478 1.00 38.09 165 LEU A C 1
ATOM 1193 O O . LEU A 1 165 ? 6.517 8.649 -10.088 1.00 38.09 165 LEU A O 1
ATOM 1197 N N . ALA A 1 166 ? 8.663 9.224 -9.789 1.00 30.44 166 ALA A N 1
ATOM 1198 C CA . ALA A 1 166 ? 8.788 9.939 -11.045 1.00 30.44 166 ALA A CA 1
ATOM 1199 C C . ALA A 1 166 ? 8.801 8.898 -12.174 1.00 30.44 166 ALA A C 1
ATOM 1201 O O . ALA A 1 166 ? 9.847 8.407 -12.578 1.00 30.44 166 ALA A O 1
ATOM 1202 N N . LEU A 1 167 ? 7.617 8.537 -12.668 1.00 36.25 167 LEU A N 1
ATOM 1203 C CA . LEU A 1 167 ? 7.463 7.980 -14.001 1.00 36.25 167 LEU A CA 1
ATOM 1204 C C . LEU A 1 167 ? 7.918 9.070 -14.970 1.00 36.25 167 LEU A C 1
ATOM 1206 O O . LEU A 1 167 ? 7.308 10.138 -15.048 1.00 36.25 167 LEU A O 1
ATOM 1210 N N . ALA A 1 168 ? 9.014 8.818 -15.677 1.00 30.45 168 ALA A N 1
ATOM 1211 C CA . ALA A 1 168 ? 9.427 9.629 -16.806 1.00 30.45 168 ALA A CA 1
ATOM 1212 C C . ALA A 1 168 ? 8.320 9.585 -17.875 1.00 30.45 168 ALA A C 1
ATOM 1214 O O . ALA A 1 168 ? 8.246 8.657 -18.676 1.00 30.45 168 ALA A O 1
ATOM 1215 N N . VAL A 1 169 ? 7.439 10.586 -17.882 1.00 35.16 169 VAL A N 1
ATOM 1216 C CA . VAL A 1 169 ? 6.535 10.847 -19.005 1.00 35.16 169 VAL A CA 1
ATOM 1217 C C . VAL A 1 169 ? 7.339 11.627 -20.041 1.00 35.16 169 VAL A C 1
ATOM 1219 O O . VAL A 1 169 ? 7.386 12.854 -20.031 1.00 35.16 169 VAL A O 1
ATOM 1222 N N . GLY A 1 170 ? 8.050 10.897 -20.896 1.00 32.72 170 GLY A N 1
ATOM 1223 C CA . GLY A 1 170 ? 8.604 11.427 -22.135 1.00 32.72 170 GLY A CA 1
ATOM 1224 C C . GLY A 1 170 ? 7.645 11.120 -23.278 1.00 32.72 170 GLY A C 1
ATOM 1225 O O . GLY A 1 170 ? 7.439 9.955 -23.600 1.00 32.72 170 GLY A O 1
ATOM 1226 N N . GLY A 1 171 ? 7.064 12.149 -23.893 1.00 28.16 171 GLY A N 1
ATOM 1227 C CA . GLY A 1 171 ? 6.232 11.980 -25.082 1.00 28.16 171 GLY A CA 1
ATOM 1228 C C . GLY A 1 171 ? 5.574 13.280 -25.512 1.00 28.16 171 GLY A C 1
ATOM 1229 O O . GLY A 1 171 ? 4.491 13.612 -25.048 1.00 28.16 171 GLY A O 1
ATOM 1230 N N . ALA A 1 172 ? 6.270 14.025 -26.367 1.00 41.22 172 ALA A N 1
ATOM 1231 C CA . ALA A 1 172 ? 5.730 15.150 -27.110 1.00 41.22 172 ALA A CA 1
ATOM 1232 C C . ALA A 1 172 ? 4.553 14.710 -27.989 1.00 41.22 172 ALA A C 1
ATOM 1234 O O . ALA A 1 172 ? 4.645 13.662 -28.615 1.00 41.22 172 ALA A O 1
ATOM 1235 N N . ASP A 1 173 ? 3.539 15.562 -28.135 1.00 34.19 173 ASP A N 1
ATOM 1236 C CA . ASP A 1 173 ? 2.885 15.699 -29.432 1.00 34.19 173 ASP A CA 1
ATOM 1237 C C . ASP A 1 173 ? 2.362 17.123 -29.637 1.00 34.19 173 ASP A C 1
ATOM 1239 O O . ASP A 1 173 ? 1.545 17.658 -28.884 1.00 34.19 173 ASP A O 1
ATOM 1243 N N . LEU A 1 174 ? 2.911 17.740 -30.682 1.00 45.03 174 LEU A N 1
ATOM 1244 C CA . LEU A 1 174 ? 2.278 18.812 -31.428 1.00 45.03 174 LEU A CA 1
ATOM 1245 C C . LEU A 1 174 ? 0.946 18.284 -31.972 1.00 45.03 174 LEU A C 1
ATOM 1247 O O . LEU A 1 174 ? 0.933 17.211 -32.559 1.00 45.03 174 LEU A O 1
ATOM 1251 N N . LEU A 1 175 ? -0.125 19.072 -31.879 1.00 41.72 175 LEU A N 1
ATOM 1252 C CA . LEU A 1 175 ? -0.948 19.482 -33.027 1.00 41.72 175 LEU A CA 1
ATOM 1253 C C . LEU A 1 175 ? -2.151 20.296 -32.533 1.00 41.72 175 LEU A C 1
ATOM 1255 O O . LEU A 1 175 ? -3.112 19.791 -31.963 1.00 41.72 175 LEU A O 1
ATOM 1259 N N . THR A 1 176 ? -2.043 21.597 -32.779 1.00 46.97 176 THR A N 1
ATOM 1260 C CA . THR A 1 176 ? -3.127 22.579 -32.770 1.00 46.97 176 THR A CA 1
ATOM 1261 C C . THR A 1 176 ? -3.968 22.437 -34.050 1.00 46.97 176 THR A C 1
ATOM 1263 O O . THR A 1 176 ? -3.442 22.015 -35.081 1.00 46.97 176 THR A O 1
ATOM 1266 N N . THR A 1 177 ? -5.217 22.922 -33.979 1.00 39.81 177 THR A N 1
ATOM 1267 C CA . THR A 1 177 ? -6.203 23.285 -35.034 1.00 39.81 177 THR A CA 1
ATOM 1268 C C . THR A 1 177 ? -7.144 22.202 -35.577 1.00 39.81 177 THR A C 1
ATOM 1270 O O . THR A 1 177 ? -6.783 21.025 -35.587 1.00 39.81 177 THR A O 1
ATOM 1273 N N . PRO A 1 178 ? -8.351 22.583 -36.062 1.00 53.88 178 PRO A N 1
ATOM 1274 C CA . PRO A 1 178 ? -8.863 23.936 -36.387 1.00 53.88 178 PRO A CA 1
ATOM 1275 C C . PRO A 1 178 ? -9.518 24.723 -35.245 1.00 53.88 178 PRO A C 1
ATOM 1277 O O . PRO A 1 178 ? -10.228 24.114 -34.419 1.00 53.88 178 PRO A O 1
#

Solvent-accessible surface area (backbone atoms only — not comparable to full-atom values): 11445 Å² total; per-residue (Å²): 135,90,85,84,82,88,88,80,90,88,88,80,90,75,94,73,82,83,77,82,76,80,79,78,76,81,72,80,79,74,74,80,79,75,73,80,83,77,74,79,59,44,78,42,48,77,46,81,46,57,77,93,58,72,49,60,55,69,44,54,46,43,53,34,52,25,23,76,68,31,35,34,25,38,36,38,42,33,37,38,47,96,92,58,35,45,32,35,42,34,41,38,27,35,70,86,24,34,31,38,40,34,40,38,21,63,61,18,90,85,53,85,50,43,36,38,35,30,52,28,34,64,64,42,78,41,96,69,45,45,82,42,57,78,43,67,52,77,75,41,62,62,90,61,71,94,63,90,74,76,78,94,70,88,80,95,76,79,95,62,95,61,96,64,78,81,72,83,85,80,80,87,78,91,80,85,83,135

pLDDT: mean 76.24, std 24.03, range [28.16, 98.62]

Secondary structure (DSSP, 8-state):
--------------------PPPPPPPP-PPP-PPP-----EEEEEEEPPTTPPPPHHHHHHHHHHHHTT--EEEEEEEE-TTS-EEEEEEEE-TTS-EEEEEE-TT-SSS--SEEEEEEEEEEEETTTEEEEEEEPPPEETT------------S----------------------

Radius of gyration: 34.52 Å; Cα contacts (8 Å, |Δi|>4): 251; chains: 1; bounding box: 58×103×98 Å

Nearest PDB structures (foldseek):
  5k61-assembly1_A  TM=5.062E-01  e=2.830E-01  Saccharomyces cerevisiae CEN.PK113-7D
  5k60-assembly1_A  TM=3.989E-01  e=3.012E-01  Saccharomyces cerevisiae CEN.PK113-7D
  5k62-assembly1_A  TM=3.981E-01  e=3.012E-01  Saccharomyces cerevisiae CEN.PK113-7D
  5k5v-assembly1_A  TM=3.987E-01  e=3.012E-01  Saccharomyces cerevisiae CEN.PK113-7D
  5k63-assembly1_A  TM=3.989E-01  e=3.206E-01  Saccharomyces cerevisiae CEN.PK113-7D

Organism: NCBI:txid53367

Sequence (178 aa):
MRNNGLIALAATLLLAGCTAEPIPAARPTAPPSEPPVELDTQDCGALSLRLGQNVPASVLQCVIDAAGARRPARLVITRPTVEGDPFTTSYAVAVDGRVEVTTDARADRFGSGQVERQTCAGPTVQDDHWLSFATCSSPELVGGNHRNVGCPGPDPGANMCRVSLALAVGGADLLTTP

Mean predicted aligned error: 16.65 Å